Protein AF-A0A011W2N5-F1 (afdb_monomer)

Structure (mmCIF, N/CA/C/O backbone):
data_AF-A0A011W2N5-F1
#
_entry.id   AF-A0A011W2N5-F1
#
loop_
_atom_site.group_PDB
_atom_site.id
_atom_site.type_symbol
_atom_site.label_atom_id
_atom_site.label_alt_id
_atom_site.label_comp_id
_atom_site.label_asym_id
_atom_site.label_entity_id
_atom_site.label_seq_id
_atom_site.pdbx_PDB_ins_code
_atom_site.Cartn_x
_atom_site.Cartn_y
_atom_site.Cartn_z
_atom_site.occupancy
_atom_site.B_iso_or_equiv
_atom_site.auth_seq_id
_atom_site.auth_comp_id
_atom_site.auth_asym_id
_atom_site.auth_atom_id
_atom_site.pdbx_PDB_model_num
ATOM 1 N N . MET A 1 1 ? 39.663 -9.041 -34.665 1.00 46.59 1 MET A N 1
ATOM 2 C CA . MET A 1 1 ? 39.131 -7.744 -35.149 1.00 46.59 1 MET A CA 1
ATOM 3 C C . MET A 1 1 ? 38.459 -7.021 -33.990 1.00 46.59 1 MET A C 1
ATOM 5 O O . MET A 1 1 ? 37.668 -7.651 -33.307 1.00 46.59 1 MET A O 1
ATOM 9 N N . LYS A 1 2 ? 38.792 -5.751 -33.715 1.00 50.72 2 LYS A N 1
ATOM 10 C CA . LYS A 1 2 ? 38.070 -4.910 -32.736 1.00 50.72 2 LYS A CA 1
ATOM 11 C C . LYS A 1 2 ? 37.406 -3.766 -33.504 1.00 50.72 2 LYS A C 1
ATOM 13 O O . LYS A 1 2 ? 38.119 -2.926 -34.050 1.00 50.72 2 LYS A O 1
ATOM 18 N N . LEU A 1 3 ? 36.077 -3.778 -33.581 1.00 56.06 3 LEU A N 1
ATOM 19 C CA . LEU A 1 3 ? 35.274 -2.701 -34.170 1.00 56.06 3 LEU A CA 1
ATOM 20 C C . LEU A 1 3 ? 35.368 -1.460 -33.273 1.00 56.06 3 LEU A C 1
ATOM 22 O O . LEU A 1 3 ? 35.270 -1.577 -32.050 1.00 56.06 3 LEU A O 1
ATOM 26 N N . LYS A 1 4 ? 35.578 -0.275 -33.857 1.00 62.81 4 LYS A N 1
ATOM 27 C CA . LYS A 1 4 ? 35.607 0.984 -33.100 1.00 62.81 4 LYS A CA 1
ATOM 28 C C . LYS A 1 4 ? 34.239 1.653 -33.205 1.00 62.81 4 LYS A C 1
ATOM 30 O O . LYS A 1 4 ? 33.897 2.222 -34.237 1.00 62.81 4 LYS A O 1
ATOM 35 N N . LEU A 1 5 ? 33.456 1.567 -32.133 1.00 63.94 5 LEU A N 1
ATOM 36 C CA . LEU A 1 5 ? 32.181 2.274 -32.016 1.00 63.94 5 LEU A CA 1
ATOM 37 C C . LEU A 1 5 ? 32.448 3.784 -31.955 1.00 63.94 5 LEU A C 1
ATOM 39 O O . LEU A 1 5 ? 33.252 4.248 -31.144 1.00 63.94 5 LEU A O 1
ATOM 43 N N . ASN A 1 6 ? 31.785 4.555 -32.817 1.00 73.50 6 ASN A N 1
ATOM 44 C CA . ASN A 1 6 ? 31.786 6.014 -32.703 1.00 73.50 6 ASN A CA 1
ATOM 45 C C . ASN A 1 6 ? 30.877 6.448 -31.532 1.00 73.50 6 ASN A C 1
ATOM 47 O O . ASN A 1 6 ? 29.978 5.702 -31.146 1.00 73.50 6 ASN A O 1
ATOM 51 N N . LYS A 1 7 ? 31.057 7.665 -30.999 1.00 78.50 7 LYS A N 1
ATOM 52 C CA . LYS A 1 7 ? 30.252 8.234 -29.900 1.00 78.50 7 LYS A CA 1
ATOM 53 C C . LYS A 1 7 ? 28.742 8.106 -30.142 1.00 78.50 7 LYS A C 1
ATOM 55 O O . LYS A 1 7 ? 28.014 7.769 -29.217 1.00 78.50 7 LYS A O 1
ATOM 60 N N . LEU A 1 8 ? 28.291 8.286 -31.386 1.00 75.75 8 LEU A N 1
ATOM 61 C CA . LEU A 1 8 ? 26.890 8.093 -31.785 1.00 75.75 8 LEU A CA 1
ATOM 62 C C . LEU A 1 8 ? 26.388 6.667 -31.527 1.00 75.75 8 LEU A C 1
ATOM 64 O O . LEU A 1 8 ? 25.325 6.494 -30.947 1.00 75.75 8 LEU A O 1
ATOM 68 N N . HIS A 1 9 ? 27.178 5.644 -31.857 1.00 75.00 9 HIS A N 1
ATOM 69 C CA . HIS A 1 9 ? 26.795 4.255 -31.596 1.00 75.00 9 HIS A CA 1
ATOM 70 C C . HIS A 1 9 ? 26.691 3.971 -30.095 1.00 75.00 9 HIS A C 1
ATOM 72 O O . HIS A 1 9 ? 25.788 3.266 -29.665 1.00 75.00 9 HIS A O 1
ATOM 78 N N . VAL A 1 10 ? 27.588 4.546 -29.288 1.00 80.75 10 VAL A N 1
ATOM 79 C CA . VAL A 1 10 ? 27.538 4.406 -27.824 1.00 80.75 10 VAL A CA 1
ATOM 80 C C . VAL A 1 10 ? 26.263 5.041 -27.265 1.00 80.75 10 VAL A C 1
ATOM 82 O O . VAL A 1 10 ? 25.587 4.428 -26.447 1.00 80.75 10 VAL A O 1
ATOM 85 N N . ILE A 1 11 ? 25.894 6.232 -27.742 1.00 83.12 11 ILE A N 1
ATOM 86 C CA . ILE A 1 11 ? 24.656 6.916 -27.339 1.00 83.12 11 ILE A CA 1
ATOM 87 C C . ILE A 1 11 ? 23.419 6.111 -27.764 1.00 83.12 11 ILE A C 1
ATOM 89 O O . ILE A 1 11 ? 22.512 5.926 -26.956 1.00 83.12 11 ILE A O 1
ATOM 93 N N . GLY A 1 12 ? 23.401 5.583 -28.993 1.00 81.50 12 GLY A N 1
ATOM 94 C CA . GLY A 1 12 ? 22.311 4.745 -29.500 1.00 81.50 12 GLY A CA 1
ATOM 95 C C . GLY A 1 12 ? 22.131 3.456 -28.696 1.00 81.50 12 GLY A C 1
ATOM 96 O O . GLY A 1 12 ? 21.010 3.130 -28.310 1.00 81.50 12 GLY A O 1
ATOM 97 N N . ILE A 1 13 ? 23.232 2.769 -28.363 1.00 84.56 13 ILE A N 1
ATOM 98 C CA . ILE A 1 13 ? 23.228 1.588 -27.483 1.00 84.56 13 ILE A CA 1
ATOM 99 C C . ILE A 1 13 ? 22.659 1.943 -26.111 1.00 84.56 13 ILE A C 1
ATOM 101 O O . ILE A 1 13 ? 21.767 1.252 -25.628 1.00 84.56 13 ILE A O 1
ATOM 105 N N . SER A 1 14 ? 23.138 3.022 -25.492 1.00 85.94 14 SER A N 1
ATOM 106 C CA . SER A 1 14 ? 22.676 3.435 -24.165 1.00 85.94 14 SER A CA 1
ATOM 107 C C . SER A 1 14 ? 21.184 3.771 -24.153 1.00 85.94 14 SER A C 1
ATOM 109 O O . SER A 1 14 ? 20.463 3.284 -23.285 1.00 85.94 14 SER A O 1
ATOM 111 N N . ALA A 1 15 ? 20.695 4.540 -25.131 1.00 86.12 15 ALA A N 1
ATOM 112 C CA . ALA A 1 15 ? 19.272 4.860 -25.257 1.00 86.12 15 ALA A CA 1
ATOM 113 C C . ALA A 1 15 ? 18.420 3.598 -25.467 1.00 86.12 15 ALA A C 1
ATOM 115 O O . ALA A 1 15 ? 17.390 3.428 -24.818 1.00 86.12 15 ALA A O 1
ATOM 116 N N . PHE A 1 16 ? 18.887 2.673 -26.307 1.00 85.00 16 PHE A N 1
ATOM 117 C CA . PHE A 1 16 ? 18.211 1.403 -26.552 1.00 85.00 16 PHE A CA 1
ATOM 118 C C . PHE A 1 16 ? 18.150 0.519 -25.295 1.00 85.00 16 PHE A C 1
ATOM 120 O O . PHE A 1 16 ? 17.091 -0.016 -24.971 1.00 85.00 16 PHE A O 1
ATOM 127 N N . ILE A 1 17 ? 19.251 0.417 -24.541 1.00 88.56 17 ILE A N 1
ATOM 128 C CA . ILE A 1 17 ? 19.307 -0.324 -23.271 1.00 88.56 17 ILE A CA 1
ATOM 129 C C . ILE A 1 17 ? 18.344 0.282 -22.245 1.00 88.56 17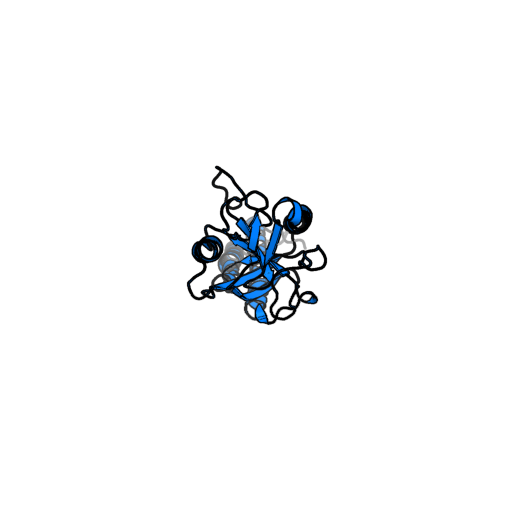 ILE A C 1
ATOM 131 O O . ILE A 1 17 ? 17.592 -0.457 -21.614 1.00 88.56 17 ILE A O 1
ATOM 135 N N . ILE A 1 18 ? 18.318 1.611 -22.103 1.00 89.50 18 ILE A N 1
ATOM 136 C CA . ILE A 1 18 ? 17.365 2.303 -21.219 1.00 89.50 18 ILE A CA 1
ATOM 137 C C . ILE A 1 18 ? 15.924 1.978 -21.630 1.00 89.50 18 ILE A C 1
ATOM 139 O O . ILE A 1 18 ? 15.099 1.674 -20.769 1.00 89.50 18 ILE A O 1
ATOM 143 N N . GLY A 1 19 ? 15.636 1.964 -22.934 1.00 87.50 19 GLY A N 1
ATOM 144 C CA . GLY A 1 19 ? 14.340 1.555 -23.472 1.00 87.50 19 GLY A CA 1
ATOM 145 C C . GLY A 1 19 ? 13.957 0.125 -23.086 1.00 87.50 19 GLY A C 1
ATOM 146 O O . GLY A 1 19 ? 12.857 -0.093 -22.585 1.00 87.50 19 GLY A O 1
ATOM 147 N N . ILE A 1 20 ? 14.868 -0.843 -23.235 1.00 90.25 20 ILE A N 1
ATOM 148 C CA . ILE A 1 20 ? 14.630 -2.240 -22.827 1.00 90.25 20 ILE A CA 1
ATOM 149 C C . ILE A 1 20 ? 14.366 -2.335 -21.323 1.00 90.25 20 ILE A C 1
ATOM 151 O O . ILE A 1 20 ? 13.426 -3.007 -20.903 1.00 90.25 20 ILE A O 1
ATOM 155 N N . ILE A 1 21 ? 15.171 -1.656 -20.505 1.00 91.12 21 ILE A N 1
ATOM 156 C CA . ILE A 1 21 ? 15.007 -1.656 -19.048 1.00 91.12 21 ILE A CA 1
ATOM 157 C C . ILE A 1 21 ? 13.627 -1.098 -18.680 1.00 91.12 21 ILE A C 1
ATOM 159 O O . ILE A 1 21 ? 12.876 -1.749 -17.952 1.00 91.12 21 ILE A O 1
ATOM 163 N N . ALA A 1 22 ? 13.256 0.061 -19.229 1.00 90.31 22 ALA A N 1
ATOM 164 C CA . ALA A 1 22 ? 11.946 0.669 -19.014 1.00 90.31 22 ALA A CA 1
ATOM 165 C C . ALA A 1 22 ? 10.797 -0.249 -19.467 1.00 90.31 22 ALA A C 1
ATOM 167 O O . ALA A 1 22 ? 9.782 -0.341 -18.776 1.00 90.31 22 ALA A O 1
ATOM 168 N N . LEU A 1 23 ? 10.967 -0.971 -20.580 1.00 91.25 23 LEU A N 1
ATOM 169 C CA . LEU A 1 23 ? 9.987 -1.935 -21.079 1.00 91.25 23 LEU A CA 1
ATOM 170 C C . LEU A 1 23 ? 9.802 -3.096 -20.097 1.00 91.25 23 LEU A C 1
ATOM 172 O O . LEU A 1 23 ? 8.670 -3.398 -19.729 1.00 91.25 23 LEU A O 1
ATOM 176 N N . ILE A 1 24 ? 10.892 -3.715 -19.632 1.00 92.38 24 ILE A N 1
ATOM 177 C CA . ILE A 1 24 ? 10.842 -4.826 -18.669 1.00 92.38 24 ILE A CA 1
ATOM 178 C C . ILE A 1 24 ? 10.143 -4.376 -17.383 1.00 92.38 24 ILE A C 1
ATOM 180 O O . ILE A 1 24 ? 9.198 -5.027 -16.936 1.00 92.38 24 ILE A O 1
ATOM 184 N N . PHE A 1 25 ? 10.550 -3.239 -16.811 1.00 89.69 25 PHE A N 1
ATOM 185 C CA . PHE A 1 25 ? 9.910 -2.697 -15.610 1.00 89.69 25 PHE A CA 1
ATOM 186 C C . PHE A 1 25 ? 8.426 -2.385 -15.836 1.00 89.69 25 PHE A C 1
ATOM 188 O O . PHE A 1 25 ? 7.590 -2.730 -14.999 1.00 89.69 25 PHE A O 1
ATOM 195 N N . GLY A 1 26 ? 8.080 -1.781 -16.974 1.00 88.06 26 GLY A N 1
ATOM 196 C CA . GLY A 1 26 ? 6.700 -1.483 -17.337 1.00 88.06 26 GLY A CA 1
ATOM 197 C C . GLY A 1 26 ? 5.837 -2.737 -17.502 1.00 88.06 26 GLY A C 1
ATOM 198 O O . GLY A 1 26 ? 4.704 -2.756 -17.027 1.00 88.06 26 GLY A O 1
ATOM 199 N N . LEU A 1 27 ? 6.370 -3.802 -18.107 1.00 90.12 27 LEU A N 1
ATOM 200 C CA . LEU A 1 27 ? 5.674 -5.084 -18.260 1.00 90.12 27 LEU A CA 1
ATOM 201 C C . LEU A 1 27 ? 5.465 -5.790 -16.917 1.00 90.12 27 LEU A C 1
ATOM 203 O O . LEU A 1 27 ? 4.395 -6.348 -16.682 1.00 90.12 27 LEU A O 1
ATOM 207 N N . VAL A 1 28 ? 6.439 -5.719 -16.003 1.00 89.62 28 VAL A N 1
ATOM 208 C CA . VAL A 1 28 ? 6.271 -6.221 -14.629 1.00 89.62 28 VAL A CA 1
ATOM 209 C C . VAL A 1 28 ? 5.147 -5.467 -13.912 1.00 89.62 28 VAL A C 1
ATOM 211 O O . VAL A 1 28 ? 4.323 -6.094 -13.246 1.00 89.62 28 VAL A O 1
ATOM 214 N N . ILE A 1 29 ? 5.076 -4.139 -14.057 1.00 87.00 29 ILE A N 1
ATOM 215 C CA . ILE A 1 29 ? 3.980 -3.335 -13.492 1.00 87.00 29 ILE A CA 1
AT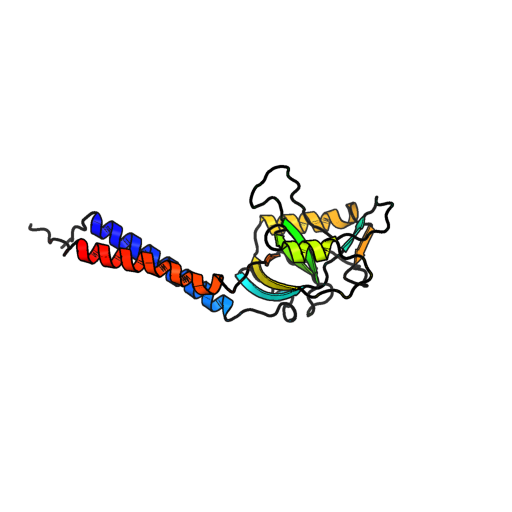OM 216 C C . ILE A 1 29 ? 2.643 -3.739 -14.118 1.00 87.00 29 ILE A C 1
ATOM 218 O O . ILE A 1 29 ? 1.695 -3.987 -13.380 1.00 87.00 29 ILE A O 1
ATOM 222 N N . LEU A 1 30 ? 2.571 -3.872 -15.446 1.00 89.00 30 LEU A N 1
ATOM 223 C CA . LEU A 1 30 ? 1.366 -4.317 -16.149 1.00 89.00 30 LEU A CA 1
ATOM 224 C C . LEU A 1 30 ? 0.883 -5.675 -15.627 1.00 89.00 30 LEU A C 1
ATOM 226 O O . LEU A 1 30 ? -0.281 -5.805 -15.260 1.00 89.00 30 LEU A O 1
ATOM 230 N N . TYR A 1 31 ? 1.776 -6.663 -15.531 1.00 88.50 31 TYR A N 1
ATOM 231 C CA . TYR A 1 31 ? 1.446 -7.984 -14.999 1.00 88.50 31 TYR A CA 1
ATOM 232 C C . TYR A 1 31 ? 0.888 -7.907 -13.572 1.00 88.50 31 TYR A C 1
ATOM 234 O O . TYR A 1 31 ? -0.087 -8.583 -13.245 1.00 88.50 31 TYR A O 1
ATOM 242 N N . LYS A 1 32 ? 1.464 -7.055 -12.719 1.00 87.75 32 LYS A N 1
ATOM 243 C CA . LYS A 1 32 ? 0.966 -6.840 -11.355 1.00 87.75 32 LYS A CA 1
ATOM 244 C C . LYS A 1 32 ? -0.384 -6.122 -11.321 1.00 87.75 32 LYS A C 1
ATOM 246 O O . LYS A 1 32 ? -1.230 -6.496 -10.519 1.00 87.75 32 LYS A O 1
ATOM 251 N N . CYS A 1 33 ? -0.613 -5.150 -12.203 1.00 85.06 33 CYS A N 1
ATOM 252 C CA . CYS A 1 33 ? -1.908 -4.483 -12.347 1.00 85.06 33 CYS A CA 1
ATOM 253 C C . CYS A 1 33 ? -3.006 -5.440 -12.840 1.00 85.06 33 CYS A C 1
ATOM 255 O O . CYS A 1 33 ? -4.154 -5.289 -12.437 1.00 85.06 33 CYS A O 1
ATOM 257 N N . LEU A 1 34 ? -2.669 -6.422 -13.686 1.00 85.75 34 LEU A N 1
ATOM 258 C CA . LEU A 1 34 ? -3.608 -7.462 -14.126 1.00 85.75 34 LEU A CA 1
ATOM 259 C C . LEU A 1 34 ? -3.948 -8.456 -13.006 1.00 85.75 34 LEU A C 1
ATOM 261 O O . LEU A 1 34 ? -5.058 -8.972 -12.965 1.00 85.75 34 LEU A O 1
ATOM 265 N N . ASN A 1 35 ? -3.015 -8.691 -12.081 1.00 86.81 35 ASN A N 1
ATOM 266 C CA . ASN A 1 35 ? -3.173 -9.601 -10.944 1.00 86.81 35 ASN A CA 1
ATOM 267 C C . ASN A 1 35 ? -3.408 -8.843 -9.628 1.00 86.81 35 ASN A C 1
ATOM 269 O O . ASN A 1 35 ? -2.782 -9.135 -8.605 1.00 86.81 35 ASN A O 1
ATOM 273 N N . ILE A 1 36 ? -4.286 -7.840 -9.659 1.00 89.25 36 ILE A N 1
ATOM 274 C CA . ILE A 1 36 ? -4.621 -7.054 -8.473 1.00 89.25 36 ILE A CA 1
ATOM 275 C C . ILE A 1 36 ? -5.426 -7.903 -7.479 1.00 89.25 36 ILE A C 1
ATOM 277 O O . ILE A 1 36 ? -6.406 -8.554 -7.843 1.00 89.25 36 ILE A O 1
ATOM 281 N N . ARG A 1 37 ? -5.002 -7.929 -6.213 1.00 90.75 37 ARG A N 1
ATOM 282 C CA . ARG A 1 37 ? -5.708 -8.652 -5.147 1.00 90.75 37 ARG A CA 1
ATOM 283 C C . ARG A 1 37 ? -6.832 -7.789 -4.581 1.00 90.75 37 ARG A C 1
ATOM 285 O O . ARG A 1 37 ? -6.680 -6.580 -4.440 1.00 90.75 37 ARG A O 1
ATOM 292 N N . ALA A 1 38 ? -7.951 -8.408 -4.225 1.00 90.56 38 ALA A N 1
ATOM 293 C CA . ALA A 1 38 ? -9.011 -7.703 -3.512 1.00 90.56 38 ALA A CA 1
ATOM 294 C C . ALA A 1 38 ? -8.591 -7.453 -2.053 1.00 90.56 38 ALA A C 1
ATOM 296 O O . ALA A 1 38 ? -8.125 -8.387 -1.399 1.00 90.56 38 ALA A O 1
ATOM 297 N N . LEU A 1 39 ? -8.779 -6.232 -1.544 1.00 89.12 39 LEU A N 1
ATOM 298 C CA . LEU A 1 39 ? -8.471 -5.861 -0.157 1.00 89.12 39 LEU A CA 1
ATOM 299 C C . LEU A 1 39 ? -9.266 -6.718 0.837 1.00 89.12 39 LEU A C 1
ATOM 301 O O . LEU A 1 39 ? -8.685 -7.259 1.769 1.00 89.12 39 LEU A O 1
ATOM 305 N N . SER A 1 40 ? -10.550 -6.950 0.555 1.00 88.12 40 SER A N 1
ATOM 306 C CA . SER A 1 40 ? -11.429 -7.827 1.342 1.00 88.12 40 SER A CA 1
ATOM 307 C C . SER A 1 40 ? -10.955 -9.279 1.413 1.00 88.12 40 SER A C 1
ATOM 309 O O . SER A 1 40 ? -11.311 -10.016 2.324 1.00 88.12 40 SER A O 1
ATOM 311 N N . LYS A 1 41 ? -10.134 -9.719 0.449 1.00 90.00 41 LYS A N 1
ATOM 312 C CA . LYS A 1 41 ? -9.598 -11.085 0.411 1.00 90.00 41 LYS A CA 1
ATOM 313 C C . LYS A 1 41 ? -8.223 -11.215 1.065 1.00 90.00 41 LYS A C 1
ATOM 315 O O . LYS A 1 41 ? -7.694 -12.326 1.120 1.00 90.00 41 LYS A O 1
ATOM 320 N N . LEU A 1 42 ? -7.627 -10.113 1.511 1.00 90.56 42 LE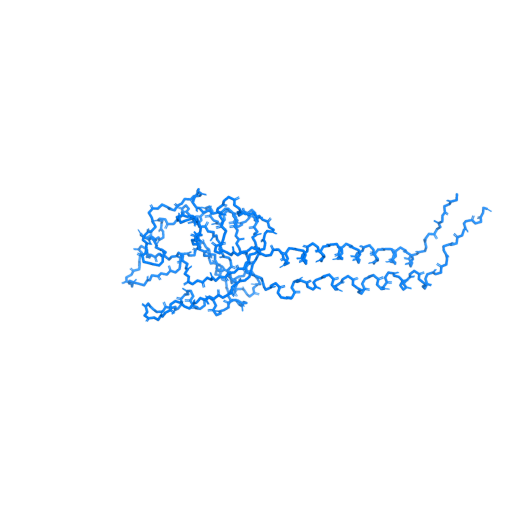U A N 1
ATOM 321 C CA . LEU A 1 42 ? -6.260 -10.079 2.011 1.00 90.56 42 LEU A CA 1
ATOM 322 C C . LEU A 1 42 ? -6.185 -10.669 3.424 1.00 90.56 42 LEU A C 1
ATOM 324 O O . LEU A 1 42 ? -6.922 -10.251 4.311 1.00 90.56 42 LEU A O 1
ATOM 328 N N . LYS A 1 43 ? -5.281 -11.631 3.614 1.00 91.69 43 LYS A N 1
ATOM 329 C CA . LYS A 1 43 ? -4.913 -12.173 4.925 1.00 91.69 43 LYS A CA 1
ATOM 330 C C . LYS A 1 43 ? -3.630 -11.530 5.431 1.00 91.69 43 LYS A C 1
ATOM 332 O O . LYS A 1 43 ? -2.823 -11.071 4.622 1.00 91.69 43 LYS A O 1
ATOM 337 N N . PHE A 1 44 ? -3.410 -11.538 6.739 1.00 89.44 44 PHE A N 1
ATOM 338 C CA . PHE A 1 44 ? -2.239 -10.939 7.378 1.00 89.44 44 PHE A CA 1
ATOM 339 C C . PHE A 1 44 ? -0.924 -11.531 6.842 1.00 89.44 44 PHE A C 1
ATOM 341 O O . PHE A 1 44 ? -0.035 -10.792 6.425 1.00 89.44 44 PHE A O 1
ATOM 348 N N . ASP A 1 45 ? -0.853 -12.859 6.711 1.00 87.25 45 ASP A N 1
ATOM 349 C CA . ASP A 1 45 ? 0.325 -13.580 6.194 1.00 87.25 45 ASP A CA 1
ATOM 350 C C . ASP A 1 45 ? 0.591 -13.342 4.691 1.00 87.25 45 ASP A C 1
ATOM 352 O O . ASP A 1 45 ? 1.682 -13.602 4.165 1.00 8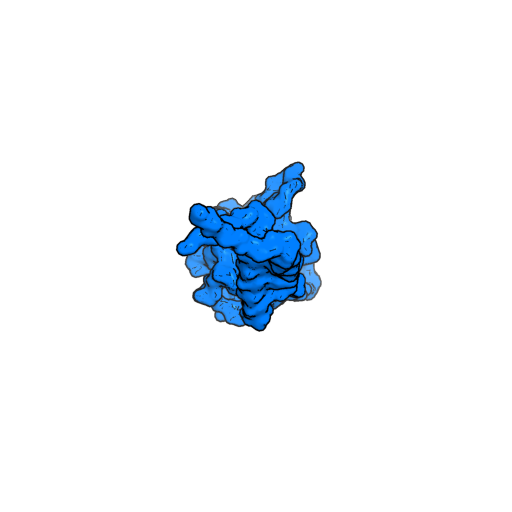7.25 45 ASP A O 1
ATOM 356 N N . ASP A 1 46 ? -0.419 -12.849 3.973 1.00 86.25 46 ASP A N 1
ATOM 357 C CA . ASP A 1 46 ? -0.356 -12.524 2.551 1.00 86.25 46 ASP A CA 1
ATOM 358 C C . ASP A 1 46 ? 0.137 -11.093 2.285 1.00 86.25 46 ASP A C 1
ATOM 360 O O . ASP A 1 46 ? 0.403 -10.740 1.127 1.00 86.25 46 ASP A O 1
ATOM 364 N N . ILE A 1 47 ? 0.289 -10.262 3.323 1.00 89.00 47 ILE A N 1
ATOM 365 C CA . ILE A 1 47 ? 0.752 -8.880 3.183 1.00 89.00 47 ILE A CA 1
ATOM 366 C C . ILE A 1 47 ? 2.243 -8.877 2.860 1.00 89.00 47 ILE A C 1
ATOM 368 O O . ILE A 1 47 ? 3.104 -9.081 3.710 1.00 89.00 47 ILE A O 1
ATOM 372 N N . LYS A 1 48 ? 2.557 -8.639 1.585 1.00 90.50 48 LYS A N 1
ATOM 373 C CA . LYS A 1 48 ? 3.934 -8.622 1.082 1.00 90.50 48 LYS A CA 1
ATOM 374 C C . LYS A 1 48 ? 4.180 -7.419 0.190 1.00 90.50 48 LYS A C 1
ATOM 376 O O . LYS A 1 48 ? 3.368 -7.095 -0.682 1.00 90.50 48 LYS A O 1
ATOM 381 N N . SER A 1 49 ? 5.342 -6.794 0.370 1.00 90.69 49 SER A N 1
ATOM 382 C CA . SER A 1 49 ? 5.789 -5.651 -0.430 1.00 90.69 49 SER A CA 1
ATOM 383 C C . SER A 1 49 ? 5.752 -5.951 -1.935 1.00 90.69 49 SER A C 1
ATOM 385 O O . SER A 1 49 ? 6.169 -7.010 -2.400 1.00 90.69 49 SER A O 1
ATOM 387 N N . GLY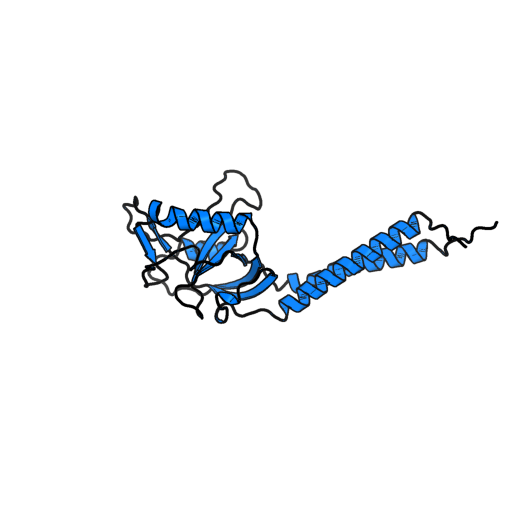 A 1 50 ? 5.257 -4.996 -2.717 1.00 86.75 50 GLY A N 1
ATOM 388 C CA . GLY A 1 50 ? 5.100 -5.098 -4.162 1.00 86.75 50 GLY A CA 1
ATOM 389 C C . GLY A 1 50 ? 3.820 -5.795 -4.623 1.00 86.75 50 GLY A C 1
ATOM 390 O O . GLY A 1 50 ? 3.681 -5.980 -5.836 1.00 86.75 50 GLY A O 1
ATOM 391 N N . THR A 1 51 ? 2.922 -6.165 -3.707 1.00 90.38 51 THR A N 1
ATOM 392 C CA . THR A 1 51 ? 1.574 -6.674 -4.005 1.00 90.38 51 THR A CA 1
ATOM 393 C C . THR A 1 51 ? 0.635 -5.515 -4.317 1.00 90.38 51 THR A C 1
ATOM 395 O O . THR A 1 51 ? 0.672 -4.484 -3.648 1.00 90.38 51 THR A O 1
ATOM 398 N N . TYR A 1 52 ? -0.185 -5.673 -5.352 1.00 91.69 52 TYR A N 1
ATOM 399 C CA . TYR A 1 52 ? -1.151 -4.665 -5.780 1.00 91.69 52 TYR A CA 1
ATOM 400 C C . TYR A 1 52 ? -2.507 -5.044 -5.206 1.00 91.69 52 TYR A C 1
ATOM 402 O O . TYR A 1 52 ? -2.904 -6.208 -5.294 1.00 91.69 52 TYR A O 1
ATOM 410 N N . VAL A 1 53 ? -3.201 -4.073 -4.624 1.00 92.19 53 VAL A N 1
ATOM 411 C CA . VAL A 1 53 ? -4.490 -4.277 -3.965 1.00 92.19 53 VAL A CA 1
ATOM 412 C C . VAL A 1 53 ? -5.528 -3.289 -4.479 1.00 92.19 53 VAL A C 1
ATOM 414 O O . VAL A 1 53 ? -5.197 -2.155 -4.826 1.00 92.19 53 VAL A O 1
ATOM 417 N N . LYS A 1 54 ? -6.782 -3.728 -4.529 1.00 93.19 54 LYS A N 1
ATOM 418 C CA . LYS A 1 54 ? -7.955 -2.909 -4.831 1.00 93.19 54 LYS A CA 1
ATOM 419 C C . LYS A 1 54 ? -9.089 -3.289 -3.900 1.00 93.19 54 LYS A C 1
ATOM 421 O O . LYS A 1 54 ? -9.299 -4.472 -3.647 1.00 93.19 54 LYS A O 1
ATOM 426 N N . GLY A 1 55 ? -9.855 -2.327 -3.428 1.00 89.38 55 GLY A N 1
ATOM 427 C CA . GLY A 1 55 ? -11.036 -2.618 -2.633 1.00 89.38 55 GLY A CA 1
ATOM 428 C C . GLY A 1 55 ? -11.705 -1.355 -2.156 1.00 89.38 55 GLY A C 1
ATOM 429 O O . GLY A 1 55 ? -11.452 -0.285 -2.694 1.00 89.38 55 GLY A O 1
ATOM 430 N N . LYS A 1 56 ? -12.547 -1.508 -1.143 1.00 88.81 56 LYS A N 1
ATOM 431 C CA . LYS A 1 56 ? -13.270 -0.407 -0.530 1.00 88.81 56 LYS A CA 1
ATOM 432 C C . LYS A 1 56 ? -12.721 -0.142 0.860 1.00 88.81 56 LYS A C 1
ATOM 434 O O . LYS A 1 56 ? -12.489 -1.089 1.604 1.00 88.81 56 LYS A O 1
ATOM 439 N N . ILE A 1 57 ? -12.530 1.125 1.201 1.00 86.31 57 ILE A N 1
ATOM 440 C CA . ILE A 1 57 ? -12.283 1.564 2.575 1.00 86.31 57 ILE A CA 1
ATOM 441 C C . ILE A 1 57 ? -13.502 2.373 3.002 1.00 86.31 57 ILE A C 1
ATOM 443 O O . ILE A 1 57 ? -13.873 3.335 2.341 1.00 86.31 57 ILE A O 1
ATOM 447 N N . SER A 1 58 ? -14.149 1.940 4.079 1.00 76.62 58 SER A N 1
ATOM 448 C CA . SER A 1 58 ? -15.321 2.606 4.665 1.00 76.62 58 SER A CA 1
ATOM 449 C C . SER A 1 58 ? -15.110 2.976 6.131 1.00 76.62 58 SER A C 1
ATOM 451 O O . SER A 1 58 ? -15.952 3.622 6.745 1.00 76.62 58 SER A O 1
ATOM 453 N N . THR A 1 59 ? -14.040 2.489 6.760 1.00 81.12 59 THR A N 1
ATOM 454 C CA . THR A 1 59 ? -13.745 2.715 8.177 1.00 81.12 59 THR A CA 1
ATOM 455 C C . THR A 1 59 ? -12.258 2.531 8.429 1.00 81.12 59 THR A C 1
ATOM 457 O O . THR A 1 59 ? -11.619 1.663 7.831 1.00 81.12 59 THR A O 1
ATOM 460 N N . VAL A 1 60 ? -11.743 3.328 9.359 1.00 86.81 60 VAL A N 1
ATOM 461 C CA . VAL A 1 60 ? -10.398 3.226 9.925 1.00 86.81 60 VAL A CA 1
ATOM 462 C C . VAL A 1 60 ? -10.490 3.007 11.431 1.00 86.81 60 VAL A C 1
ATOM 464 O O . VAL A 1 60 ? -11.550 3.198 12.034 1.00 86.81 60 VAL A O 1
ATOM 467 N N . VAL A 1 61 ? -9.381 2.606 12.043 1.00 86.19 61 VAL A N 1
ATOM 468 C CA . VAL A 1 61 ? -9.238 2.638 13.496 1.00 86.19 61 VAL A CA 1
ATOM 469 C C . VAL A 1 61 ? -9.296 4.088 13.949 1.00 86.19 61 VAL A C 1
ATOM 471 O O . VAL A 1 61 ? -8.621 4.952 13.389 1.00 86.19 61 VAL A O 1
ATOM 474 N N . ARG A 1 62 ? -10.096 4.341 14.973 1.00 85.25 62 ARG A N 1
ATOM 475 C CA . ARG A 1 62 ? -10.234 5.642 15.607 1.00 85.25 62 ARG A CA 1
ATOM 476 C C . ARG A 1 62 ? -10.050 5.497 17.119 1.00 85.25 62 ARG A C 1
ATOM 478 O O . ARG A 1 62 ? -10.100 4.384 17.650 1.00 85.25 62 ARG A O 1
ATOM 485 N N . GLY A 1 63 ? -9.799 6.599 17.811 1.00 82.00 63 GLY A N 1
ATOM 486 C CA . GLY A 1 63 ? -9.536 6.601 19.244 1.00 82.00 63 GLY A CA 1
ATOM 487 C C . GLY A 1 63 ? -10.101 7.815 19.967 1.00 82.00 63 GLY A C 1
ATOM 488 O O . GLY A 1 63 ? -10.344 8.861 19.372 1.00 82.00 63 GLY A O 1
ATOM 489 N N . TYR A 1 64 ? -10.286 7.672 21.279 1.00 80.00 64 TYR A N 1
ATOM 490 C CA . TYR A 1 64 ? -10.615 8.784 22.174 1.00 80.00 64 TYR A CA 1
ATOM 491 C C . TYR A 1 64 ? -9.352 9.331 22.827 1.00 80.00 64 TYR A C 1
ATOM 493 O O . TYR A 1 64 ? -8.653 8.601 23.531 1.00 80.00 64 TYR A O 1
ATOM 501 N N . HIS A 1 65 ? -9.053 10.607 22.605 1.00 77.12 65 HIS A N 1
ATOM 502 C CA . HIS A 1 65 ? -7.849 11.225 23.150 1.00 77.12 65 HIS A CA 1
ATOM 503 C C . HIS A 1 65 ? -7.954 11.388 24.676 1.00 77.12 65 HIS A C 1
ATOM 505 O O . HIS A 1 65 ? -8.988 11.817 25.188 1.00 77.12 65 HIS A O 1
ATOM 511 N N . ILE A 1 66 ? -6.882 11.086 25.419 1.00 72.56 66 ILE A N 1
ATOM 512 C CA . ILE A 1 66 ? -6.890 11.082 26.901 1.00 72.56 66 ILE A CA 1
ATOM 513 C C . ILE A 1 66 ? -7.197 12.472 27.490 1.00 72.56 66 ILE A C 1
ATOM 515 O O . ILE A 1 66 ? -7.760 12.576 28.576 1.00 72.56 66 ILE A O 1
ATOM 519 N N . ALA A 1 67 ? -6.845 13.539 26.768 1.00 64.75 67 ALA A N 1
ATOM 520 C CA . ALA A 1 67 ? -6.968 14.928 27.222 1.00 64.75 67 ALA A CA 1
ATOM 521 C C . ALA A 1 67 ? -8.113 15.730 26.566 1.00 64.75 67 ALA A C 1
ATOM 523 O O . ALA A 1 67 ? -8.193 16.941 26.771 1.00 64.75 67 ALA A O 1
ATOM 524 N N . SER A 1 68 ? -8.966 15.102 25.749 1.00 60.16 68 SER A N 1
ATOM 525 C CA . SER A 1 68 ? -10.056 15.810 25.067 1.00 60.16 68 SER A CA 1
ATOM 526 C C . SER A 1 68 ? -11.288 15.936 25.967 1.00 60.16 68 SER A C 1
ATOM 528 O O . SER A 1 68 ? -11.829 14.931 26.420 1.00 60.16 68 SER A O 1
ATOM 530 N N . ASN A 1 69 ? -11.753 17.168 26.195 1.00 54.34 69 ASN A N 1
ATOM 531 C CA . ASN A 1 69 ? -13.052 17.438 26.830 1.00 54.34 69 ASN A CA 1
ATOM 532 C C . ASN A 1 69 ? -14.228 17.299 25.848 1.00 54.34 69 ASN A C 1
ATOM 534 O O . ASN A 1 69 ? -15.380 17.237 26.276 1.00 54.34 69 ASN A O 1
ATOM 538 N N . ASP A 1 70 ? -13.940 17.240 24.548 1.00 57.12 70 ASP A N 1
ATOM 539 C CA . ASP A 1 70 ? -14.919 16.942 23.516 1.00 57.12 70 ASP A CA 1
ATOM 540 C C . ASP A 1 70 ? -14.927 15.426 23.295 1.00 57.12 70 ASP A C 1
ATOM 542 O O . ASP A 1 70 ? -13.902 14.829 22.966 1.00 57.12 70 ASP A O 1
ATOM 546 N N . PHE A 1 71 ? -16.085 14.781 23.457 1.00 53.19 71 PHE A N 1
ATOM 547 C CA . PHE A 1 71 ? -16.302 13.352 23.171 1.00 53.19 71 PHE A CA 1
ATOM 548 C C . PHE A 1 71 ? -16.265 13.042 21.660 1.00 53.19 71 PHE A C 1
ATOM 550 O O . PHE A 1 71 ? -17.051 12.239 21.162 1.00 53.19 71 PHE A O 1
ATOM 557 N N . LYS A 1 72 ? -15.388 13.717 20.914 1.00 62.12 72 LYS A N 1
ATOM 558 C CA . LYS A 1 72 ? -15.158 13.481 19.496 1.00 62.12 72 LYS A CA 1
ATOM 559 C C . LYS A 1 72 ? -14.043 12.471 19.324 1.00 62.12 72 LYS A C 1
ATOM 561 O O . LYS A 1 72 ? -13.046 12.462 20.043 1.00 62.12 72 LYS A O 1
ATOM 566 N N . ASP A 1 73 ? -14.289 11.579 18.393 1.00 64.44 73 ASP A N 1
ATOM 567 C CA . ASP A 1 73 ? -13.631 10.308 18.261 1.00 64.44 73 ASP A CA 1
ATOM 568 C C . ASP A 1 73 ? -12.844 10.380 16.933 1.00 64.44 73 ASP A C 1
ATOM 570 O O . ASP A 1 73 ? -13.397 10.409 15.833 1.00 64.44 73 ASP A O 1
ATOM 574 N N . GLU A 1 74 ? -11.525 10.559 17.028 1.00 70.94 74 GLU A N 1
ATOM 575 C CA . GLU A 1 74 ? -10.687 10.934 15.878 1.00 70.94 74 GLU A CA 1
ATOM 576 C C . GLU A 1 74 ? -9.979 9.713 15.278 1.00 70.94 74 GLU A C 1
ATOM 578 O O . GLU A 1 74 ? -9.662 8.767 16.009 1.00 70.94 74 GLU A O 1
ATOM 583 N N . PRO A 1 75 ? -9.696 9.701 13.960 1.00 75.06 75 PRO A N 1
ATOM 584 C CA . PRO A 1 75 ? -8.837 8.692 13.350 1.00 75.06 75 PRO A CA 1
ATOM 585 C C . PRO A 1 75 ? -7.541 8.493 14.136 1.00 75.06 75 PRO A C 1
ATOM 587 O O . PRO A 1 75 ? -6.868 9.445 14.525 1.00 75.06 75 PRO A O 1
ATOM 590 N N . TYR A 1 76 ? -7.187 7.232 14.375 1.00 75.94 76 TYR A N 1
ATOM 591 C CA . TYR A 1 76 ? -5.926 6.886 15.008 1.00 75.94 76 TYR A CA 1
ATOM 592 C C . TYR A 1 76 ? -4.812 7.032 13.973 1.00 75.94 76 TYR A C 1
ATOM 594 O O . TYR A 1 76 ? -4.529 6.121 13.187 1.00 75.94 76 TYR A O 1
ATOM 602 N N . GLU A 1 77 ? -4.210 8.216 13.956 1.00 73.06 77 GLU A N 1
ATOM 603 C CA . GLU A 1 77 ? -3.085 8.532 13.092 1.00 73.06 77 GLU A CA 1
ATOM 604 C C . GLU A 1 77 ? -1.773 8.147 13.773 1.00 73.06 77 GLU A C 1
ATOM 606 O O . GLU A 1 77 ? -1.363 8.725 14.783 1.00 73.06 77 GLU A O 1
ATOM 611 N N . LEU A 1 78 ? -1.065 7.184 13.182 1.00 62.03 78 LEU A N 1
ATOM 612 C CA . LEU A 1 78 ? 0.277 6.803 13.633 1.00 62.03 78 LEU A CA 1
ATOM 613 C C . LEU A 1 78 ? 1.259 7.970 13.478 1.00 62.03 78 LEU A C 1
ATOM 615 O O . LEU A 1 78 ? 2.202 8.123 14.257 1.00 62.03 78 LEU A O 1
ATOM 619 N N . TYR A 1 79 ? 1.036 8.796 12.458 1.00 63.56 79 TYR A N 1
ATOM 620 C CA . TYR A 1 79 ? 1.854 9.951 12.154 1.00 63.56 79 TYR A CA 1
ATOM 621 C C . TYR A 1 79 ? 1.095 10.930 11.258 1.00 63.56 79 TYR A C 1
ATOM 623 O O . TYR A 1 79 ? 0.509 10.522 10.253 1.00 63.56 79 TYR A O 1
ATOM 631 N N . VAL A 1 80 ? 1.193 12.210 11.611 1.00 59.06 80 VAL A N 1
ATOM 632 C CA . VAL A 1 80 ? 0.838 13.351 10.768 1.00 59.06 80 VAL A CA 1
ATOM 633 C C . VAL A 1 80 ? 2.115 14.131 10.539 1.00 59.06 80 VAL A C 1
ATOM 635 O O . VAL A 1 80 ? 2.835 14.464 11.485 1.00 59.06 80 VAL A O 1
ATOM 638 N N . THR A 1 81 ? 2.431 14.407 9.282 1.00 57.75 81 THR A N 1
ATOM 639 C CA . THR A 1 81 ? 3.397 15.451 8.978 1.00 57.75 81 THR A CA 1
ATOM 640 C C . THR A 1 81 ? 2.713 16.802 9.179 1.00 57.75 81 THR A C 1
ATOM 642 O O . THR A 1 81 ? 1.968 17.253 8.324 1.00 57.75 81 THR A O 1
ATOM 645 N N . ASP A 1 82 ? 2.956 17.466 10.308 1.00 45.59 82 ASP A N 1
ATOM 646 C CA . ASP A 1 82 ? 2.694 18.903 10.411 1.00 45.59 82 ASP A CA 1
ATOM 647 C C . ASP A 1 82 ? 3.846 19.636 9.735 1.00 45.59 82 ASP A C 1
ATOM 649 O O . ASP A 1 82 ? 5.005 19.450 10.120 1.00 45.59 82 ASP A O 1
ATOM 653 N N . SER A 1 83 ? 3.569 20.489 8.750 1.00 41.44 83 SER A N 1
ATOM 654 C CA . SER A 1 83 ? 4.565 21.481 8.361 1.00 41.44 83 SER A CA 1
ATOM 655 C C . SER A 1 83 ? 3.986 22.652 7.581 1.00 41.44 83 SER A C 1
ATOM 657 O O . SER A 1 83 ? 3.263 22.495 6.602 1.00 41.44 83 SER A O 1
ATOM 659 N N . GLN A 1 84 ? 4.438 23.843 7.959 1.00 40.19 84 GLN A N 1
ATOM 660 C CA . GLN A 1 84 ? 4.374 25.074 7.173 1.00 40.19 84 GLN A CA 1
ATOM 661 C C . GLN A 1 84 ? 5.211 25.002 5.870 1.00 40.19 84 GLN A C 1
ATOM 663 O O . GLN A 1 84 ? 5.340 26.004 5.170 1.00 40.19 84 GLN A O 1
ATOM 668 N N . GLU A 1 85 ? 5.780 23.844 5.516 1.00 40.50 85 GLU A N 1
ATOM 669 C CA . GLU A 1 85 ? 6.526 23.611 4.281 1.00 40.50 85 GLU A CA 1
ATOM 670 C C . GLU A 1 85 ? 5.754 22.738 3.287 1.00 40.50 85 GLU A C 1
ATOM 672 O O . GLU A 1 85 ? 5.510 21.548 3.494 1.00 40.50 85 GLU A O 1
ATOM 677 N N . ILE A 1 86 ? 5.464 23.346 2.138 1.00 42.34 86 ILE A N 1
ATOM 678 C CA . ILE A 1 86 ? 4.855 22.748 0.950 1.00 42.34 86 ILE A CA 1
ATOM 679 C C . ILE A 1 86 ? 5.870 21.794 0.285 1.00 42.34 86 ILE A C 1
ATOM 681 O O . ILE A 1 86 ? 6.449 22.103 -0.755 1.00 42.34 86 ILE A O 1
ATOM 685 N N . SER A 1 87 ? 6.145 20.639 0.893 1.00 44.38 87 SER A N 1
ATOM 686 C CA . SER A 1 87 ? 6.877 19.544 0.240 1.00 44.38 87 SER A CA 1
ATOM 687 C C . SER A 1 87 ? 5.945 18.353 -0.002 1.00 44.38 87 SER A C 1
ATOM 689 O O . SER A 1 87 ? 5.106 18.041 0.840 1.00 44.38 87 SER A O 1
ATOM 691 N N . GLU A 1 88 ? 6.107 17.635 -1.122 1.00 43.69 88 GLU A N 1
ATOM 692 C CA . GLU A 1 88 ? 5.321 16.440 -1.529 1.00 43.69 88 GLU A CA 1
ATOM 693 C C . GLU A 1 88 ? 5.403 15.228 -0.548 1.00 43.69 88 GLU A C 1
ATOM 695 O O . GLU A 1 88 ? 5.005 14.095 -0.853 1.00 43.69 88 GLU A O 1
ATOM 700 N N . GLY A 1 89 ? 5.940 15.425 0.659 1.00 46.59 89 GLY A N 1
ATOM 701 C CA . GLY A 1 89 ? 5.945 14.470 1.769 1.00 46.59 89 GLY A CA 1
ATOM 702 C C . GLY A 1 89 ? 5.201 14.937 3.025 1.00 46.59 89 GLY A C 1
ATOM 703 O O . GLY A 1 89 ? 5.047 14.131 3.940 1.00 46.59 89 GLY A O 1
ATOM 704 N N . ALA A 1 90 ? 4.740 16.189 3.074 1.00 51.94 90 ALA A N 1
ATOM 705 C CA . ALA A 1 90 ? 4.242 16.834 4.287 1.00 51.94 90 ALA A CA 1
ATOM 706 C C . ALA A 1 90 ? 2.736 16.653 4.555 1.00 51.94 90 ALA A C 1
ATOM 708 O O . ALA A 1 90 ? 2.262 17.147 5.558 1.00 51.94 90 ALA A O 1
ATOM 709 N N . TYR A 1 91 ? 1.992 15.931 3.711 1.00 67.38 91 TYR A N 1
ATOM 710 C CA . TYR A 1 91 ? 0.536 15.776 3.863 1.00 67.38 91 TYR A CA 1
ATOM 711 C C . TYR A 1 91 ? 0.115 14.310 3.795 1.00 67.38 91 TYR A C 1
ATOM 713 O O . TYR A 1 91 ? -0.725 13.927 2.984 1.00 67.38 91 TYR A O 1
ATOM 721 N N . LYS A 1 92 ? 0.768 13.445 4.575 1.00 78.44 92 LYS A N 1
ATOM 722 C CA . LYS A 1 92 ? 0.462 12.009 4.576 1.00 78.44 92 LYS A CA 1
ATOM 723 C C . LYS A 1 92 ? -0.078 11.593 5.925 1.00 78.44 92 LYS A C 1
ATOM 725 O O . LYS A 1 92 ? 0.620 11.717 6.924 1.00 78.44 92 LYS A O 1
ATOM 730 N N . SER A 1 93 ? -1.286 11.049 5.903 1.00 82.00 93 SER A N 1
ATOM 731 C CA . SER A 1 93 ? -1.927 10.437 7.056 1.00 82.00 93 SER A CA 1
ATOM 732 C C . SER A 1 93 ? -1.702 8.926 7.018 1.00 82.00 93 SER A C 1
ATOM 734 O O . SER A 1 93 ? -1.913 8.275 5.988 1.00 82.00 93 SER A O 1
ATOM 736 N N . TYR A 1 94 ? -1.216 8.374 8.129 1.00 86.81 94 TYR A N 1
ATOM 737 C CA . TYR A 1 94 ? -0.987 6.940 8.308 1.00 86.81 94 TYR A CA 1
ATOM 738 C C . TYR A 1 94 ? -2.068 6.386 9.229 1.00 86.81 94 TYR A C 1
ATOM 740 O O . TYR A 1 94 ? -1.977 6.521 10.449 1.00 86.81 94 TYR A O 1
ATOM 748 N N . VAL A 1 95 ? -3.070 5.742 8.637 1.00 89.06 95 VAL A N 1
ATOM 749 C CA . VAL A 1 95 ? -4.233 5.205 9.354 1.00 89.06 95 VAL A CA 1
ATOM 750 C C . VAL A 1 95 ? -4.227 3.686 9.340 1.00 89.06 95 VAL A C 1
ATOM 752 O O . VAL A 1 95 ? -3.653 3.062 8.446 1.00 89.06 95 VAL A O 1
ATOM 755 N N . LEU A 1 96 ? -4.873 3.070 10.324 1.00 91.00 96 LEU A N 1
ATOM 756 C CA . LEU A 1 96 ? -5.024 1.619 10.382 1.00 91.00 96 LEU A CA 1
ATOM 757 C C . LEU A 1 96 ? -6.399 1.188 9.874 1.00 91.00 96 LEU A C 1
ATOM 759 O O . LEU A 1 96 ? -7.415 1.795 10.206 1.00 91.00 96 LEU A O 1
ATOM 763 N N . VAL A 1 97 ? -6.430 0.107 9.101 1.00 91.06 97 VAL A N 1
ATOM 764 C CA . VAL A 1 97 ? -7.657 -0.541 8.625 1.00 91.06 97 VAL A CA 1
ATOM 765 C C . VAL A 1 97 ? -7.616 -2.014 9.020 1.00 91.06 97 VAL A C 1
ATOM 767 O O . VAL A 1 97 ? -6.578 -2.662 8.876 1.00 91.06 97 VAL A O 1
ATOM 770 N N . GLU A 1 98 ? -8.727 -2.534 9.538 1.00 90.69 98 GLU A N 1
ATOM 771 C CA . GLU A 1 98 ? -8.874 -3.956 9.863 1.00 90.69 98 GLU A CA 1
ATOM 772 C C . GLU A 1 98 ? -8.970 -4.797 8.579 1.00 90.69 98 GLU A C 1
ATOM 774 O O . GLU A 1 98 ? -9.617 -4.408 7.605 1.00 90.69 98 GLU A O 1
ATOM 779 N N . LEU A 1 99 ? -8.326 -5.962 8.567 1.00 90.62 99 LEU A N 1
ATOM 780 C CA . LEU A 1 99 ? -8.448 -6.919 7.472 1.00 90.62 99 LEU A CA 1
ATOM 781 C C . LEU A 1 99 ? -9.753 -7.705 7.618 1.00 90.62 99 LEU A C 1
ATOM 783 O O . LEU A 1 99 ? -9.918 -8.461 8.571 1.00 90.62 99 LEU A O 1
ATOM 787 N N . GLU A 1 100 ? -10.654 -7.602 6.638 1.00 88.25 100 GLU A N 1
ATOM 788 C CA . GLU A 1 100 ? -11.954 -8.297 6.673 1.00 88.25 100 GLU A CA 1
ATOM 789 C C . GLU A 1 100 ? -11.824 -9.819 6.858 1.00 88.25 100 GLU A C 1
ATOM 791 O O . GLU A 1 100 ? -12.642 -10.446 7.530 1.00 88.25 100 GLU A O 1
ATOM 796 N N . ASN A 1 101 ? -10.781 -10.411 6.271 1.00 88.38 101 ASN A N 1
ATOM 797 C CA . ASN A 1 101 ? -10.534 -11.849 6.310 1.00 88.38 101 ASN A CA 1
ATOM 798 C C . ASN A 1 101 ? -9.760 -12.328 7.547 1.00 88.38 101 ASN A C 1
ATOM 800 O O . ASN A 1 101 ? -9.751 -13.533 7.787 1.00 88.38 101 ASN A O 1
ATOM 804 N N . ASP A 1 102 ? -9.138 -11.421 8.306 1.00 89.50 102 ASP A N 1
ATOM 805 C CA . ASP A 1 102 ? -8.448 -11.712 9.569 1.00 89.50 102 ASP A CA 1
ATOM 806 C C . ASP A 1 102 ? -8.813 -10.637 10.616 1.00 89.50 102 ASP A C 1
ATOM 808 O O . ASP A 1 102 ? -8.006 -9.747 10.903 1.00 89.50 102 ASP A O 1
ATOM 812 N N . PRO A 1 103 ? -10.029 -10.689 11.195 1.00 87.81 103 PRO A N 1
ATOM 813 C CA . PRO A 1 103 ? -10.463 -9.720 12.199 1.00 87.81 103 PRO A CA 1
ATOM 814 C C . PRO A 1 103 ? -9.496 -9.640 13.389 1.00 87.81 103 PRO A C 1
ATOM 816 O O . PRO A 1 103 ? -8.951 -10.648 13.843 1.00 87.81 103 PRO A O 1
ATOM 819 N N . GLY A 1 104 ? -9.280 -8.435 13.909 1.00 86.69 104 GLY A N 1
ATOM 820 C CA . GLY A 1 104 ? -8.275 -8.127 14.925 1.00 86.69 104 GLY A CA 1
ATOM 821 C C . GLY A 1 104 ? -6.851 -7.984 14.380 1.00 86.69 104 GLY A C 1
ATOM 822 O O . GLY A 1 104 ? -5.932 -7.740 15.165 1.00 86.69 104 GLY A O 1
ATOM 823 N N . LYS A 1 105 ? -6.650 -8.123 13.063 1.00 92.38 105 LYS A N 1
ATOM 824 C CA . LYS A 1 105 ? -5.401 -7.792 12.374 1.00 92.38 105 LYS A CA 1
ATOM 825 C C . LYS A 1 105 ? -5.575 -6.545 11.520 1.00 92.38 105 LYS A C 1
ATOM 827 O O . LYS A 1 105 ? -6.593 -6.368 10.853 1.00 92.38 105 LYS A O 1
ATOM 832 N N . TYR A 1 106 ? -4.552 -5.702 11.508 1.00 91.25 106 TYR A N 1
ATOM 833 C CA . TYR A 1 106 ? -4.608 -4.385 10.888 1.00 91.25 106 TYR A CA 1
ATOM 834 C C . TYR A 1 106 ? -3.478 -4.188 9.888 1.00 91.25 106 TYR A C 1
ATOM 836 O O . TYR A 1 106 ? -2.366 -4.699 10.043 1.00 91.25 106 TYR A O 1
ATOM 844 N N . VAL A 1 107 ? -3.757 -3.390 8.866 1.00 92.81 107 VAL A N 1
ATOM 845 C CA . VAL A 1 107 ? -2.768 -2.909 7.906 1.00 92.81 107 VAL A CA 1
ATOM 846 C C . VAL A 1 107 ? -2.768 -1.389 7.907 1.00 92.81 107 VAL A C 1
ATOM 848 O O . VAL A 1 107 ? -3.819 -0.751 7.983 1.00 92.81 107 VAL A O 1
ATOM 851 N N . CYS A 1 108 ? -1.578 -0.804 7.824 1.00 92.19 108 CYS A N 1
ATOM 852 C CA . CYS A 1 108 ? -1.447 0.635 7.675 1.00 92.19 108 CYS A CA 1
ATOM 853 C C . CYS A 1 108 ? -1.781 1.047 6.237 1.00 92.19 108 CYS A C 1
ATOM 855 O O . CYS A 1 108 ? -1.283 0.453 5.280 1.00 92.19 108 CYS A O 1
ATOM 857 N N . VAL A 1 109 ? -2.597 2.080 6.071 1.00 92.00 109 VAL A N 1
ATOM 858 C CA . VAL A 1 109 ? -2.897 2.728 4.795 1.00 92.00 109 VAL A CA 1
ATOM 859 C C . VAL A 1 109 ? -2.329 4.141 4.842 1.00 92.00 109 VAL A C 1
ATOM 861 O O . VAL A 1 109 ? -2.547 4.875 5.802 1.00 92.00 109 VAL A O 1
ATOM 864 N N . VAL A 1 110 ? -1.578 4.509 3.805 1.00 90.44 110 VAL A N 1
ATOM 865 C CA . VAL A 1 110 ? -1.012 5.853 3.652 1.00 90.44 110 VAL A CA 1
ATOM 866 C C . VAL A 1 110 ? -1.898 6.638 2.704 1.00 90.44 110 VAL A C 1
ATOM 868 O O . VAL A 1 110 ? -1.958 6.307 1.516 1.00 90.44 110 VAL A O 1
ATOM 871 N N . ILE A 1 111 ? -2.542 7.667 3.241 1.00 87.19 111 ILE A N 1
ATOM 872 C CA . ILE A 1 111 ? -3.439 8.572 2.528 1.00 87.19 111 ILE A CA 1
ATOM 873 C C . ILE A 1 111 ? -2.681 9.867 2.276 1.00 87.19 111 ILE A C 1
ATOM 875 O O . ILE A 1 111 ? -2.176 10.485 3.214 1.00 87.19 111 ILE A O 1
ATOM 879 N N . ASP A 1 112 ? -2.560 10.259 1.012 1.00 83.75 112 ASP A N 1
ATOM 880 C CA . ASP A 1 112 ? -1.974 11.544 0.650 1.00 83.75 112 ASP A CA 1
ATOM 881 C C . ASP A 1 112 ? -3.098 12.578 0.590 1.00 83.75 112 ASP A C 1
ATOM 883 O O . ASP A 1 112 ? -3.945 12.517 -0.295 1.00 83.75 112 ASP A O 1
ATOM 887 N N . GLN A 1 113 ? -3.144 13.508 1.545 1.00 77.31 113 GLN A N 1
ATOM 888 C CA . GLN A 1 113 ? -4.292 14.406 1.728 1.00 77.31 113 GLN A CA 1
ATOM 889 C C . GLN A 1 113 ? -4.562 15.278 0.494 1.00 77.31 113 GLN A C 1
ATOM 891 O O . GLN A 1 113 ? -5.687 15.734 0.303 1.00 77.31 113 GLN A O 1
ATOM 896 N N . TYR A 1 114 ? -3.553 15.508 -0.354 1.00 75.12 114 TYR A N 1
ATOM 897 C CA . TYR A 1 114 ? -3.703 16.291 -1.580 1.00 75.12 114 TYR A CA 1
ATOM 898 C C . TYR A 1 114 ? -4.284 15.478 -2.742 1.00 75.12 114 TYR A C 1
ATOM 900 O O . TYR A 1 114 ? -5.065 15.996 -3.535 1.00 75.12 114 TYR A O 1
ATOM 908 N N . TYR A 1 115 ? -3.886 14.210 -2.873 1.00 77.81 115 TYR A N 1
ATOM 909 C CA . TYR A 1 115 ? -4.344 13.352 -3.972 1.00 77.81 115 TYR A CA 1
ATOM 910 C C . TYR A 1 115 ? -5.619 12.579 -3.630 1.00 77.81 115 TYR A C 1
ATOM 912 O O . TYR A 1 115 ? -6.420 12.300 -4.519 1.00 77.81 115 TYR A O 1
ATOM 920 N N . ASP A 1 116 ? -5.806 12.256 -2.354 1.00 80.81 116 ASP A N 1
ATOM 921 C CA . ASP A 1 116 ? -6.906 11.467 -1.810 1.00 80.81 116 ASP A CA 1
ATOM 922 C C . ASP A 1 116 ? -7.785 12.336 -0.884 1.00 80.81 116 ASP A C 1
ATOM 924 O O . ASP A 1 116 ? -8.274 11.868 0.144 1.00 80.81 116 ASP A O 1
ATOM 928 N N . THR A 1 117 ? -7.963 13.621 -1.223 1.00 78.75 117 THR A N 1
ATOM 929 C CA . THR A 1 117 ? -8.650 14.624 -0.385 1.00 78.75 117 THR A CA 1
ATOM 930 C C . THR A 1 117 ? -10.051 14.198 0.032 1.00 78.75 117 THR A C 1
ATOM 932 O O . THR A 1 117 ? -10.427 14.400 1.181 1.00 78.75 117 THR A O 1
ATOM 935 N N . ASP A 1 118 ? -10.816 13.581 -0.866 1.00 81.06 118 ASP A N 1
ATOM 936 C CA . ASP A 1 118 ? -12.180 13.144 -0.571 1.00 81.06 118 ASP A CA 1
ATOM 937 C C . ASP A 1 118 ? -12.206 12.004 0.461 1.00 81.06 118 ASP A C 1
ATOM 939 O O . ASP A 1 118 ? -12.966 12.056 1.426 1.00 81.06 118 ASP A O 1
ATOM 943 N N . LEU A 1 119 ? -11.314 11.016 0.307 1.00 83.62 119 LEU A N 1
ATOM 944 C CA . LEU A 1 119 ? -11.141 9.922 1.266 1.00 83.62 119 LEU A CA 1
ATOM 945 C C . LEU A 1 119 ? -10.645 10.449 2.618 1.00 83.62 119 LEU A C 1
ATOM 947 O O . LEU A 1 119 ? -11.130 10.024 3.665 1.00 83.62 119 LEU A O 1
ATOM 951 N N . TYR A 1 120 ? -9.683 11.375 2.601 1.00 81.25 120 TYR A N 1
ATOM 952 C CA . TYR A 1 120 ? -9.199 12.032 3.810 1.00 81.25 120 TYR A CA 1
ATOM 953 C C . TYR A 1 120 ? -10.341 12.772 4.509 1.00 81.25 120 TYR A C 1
ATOM 955 O O . TYR A 1 120 ? -10.645 12.494 5.664 1.00 81.25 120 TYR A O 1
ATOM 963 N N . ASN A 1 121 ? -11.045 13.652 3.802 1.00 78.31 121 ASN A N 1
ATOM 964 C CA . ASN A 1 121 ? -12.128 14.426 4.389 1.00 78.31 121 ASN A CA 1
ATOM 965 C C . ASN A 1 121 ? -13.227 13.533 4.954 1.00 78.31 121 ASN A C 1
ATOM 967 O O . ASN A 1 121 ? -13.759 13.823 6.017 1.00 78.31 121 ASN A O 1
ATOM 971 N N . GLN A 1 122 ? -13.536 12.429 4.286 1.00 77.81 122 GLN A N 1
ATOM 972 C CA . GLN A 1 122 ? -14.488 11.469 4.807 1.00 77.81 122 GLN A CA 1
ATOM 973 C C . GLN A 1 122 ? -14.006 10.841 6.125 1.00 77.81 122 GLN A C 1
ATOM 975 O O . GLN A 1 122 ? -14.735 10.817 7.113 1.00 77.81 122 GLN A O 1
ATOM 980 N N . ILE A 1 123 ? -12.762 10.364 6.169 1.00 79.31 123 ILE A N 1
ATOM 981 C CA . ILE A 1 123 ? -12.205 9.731 7.367 1.00 79.31 123 ILE A CA 1
ATOM 982 C C . ILE A 1 123 ? -12.142 10.713 8.545 1.00 79.31 123 ILE A C 1
ATOM 984 O O . ILE A 1 123 ? -12.391 10.305 9.675 1.00 79.31 123 ILE A O 1
ATOM 988 N N . PHE A 1 124 ? -11.845 11.990 8.308 1.00 74.88 124 PHE A N 1
ATOM 989 C CA . PHE A 1 124 ? -11.646 12.973 9.379 1.00 74.88 124 PHE A CA 1
ATOM 990 C C . PHE A 1 124 ? -12.896 13.779 9.744 1.00 74.88 124 PHE A C 1
ATOM 992 O O . PHE A 1 124 ? -13.050 14.146 10.906 1.00 74.88 124 PHE A O 1
ATOM 999 N N . TYR A 1 125 ? -13.796 14.039 8.795 1.00 68.00 125 TYR A N 1
ATOM 1000 C CA . TYR A 1 125 ? -14.940 14.939 8.982 1.00 68.00 125 TYR A CA 1
ATOM 1001 C C . TYR A 1 125 ? -16.310 14.253 8.950 1.00 68.00 125 TYR A C 1
ATOM 1003 O O . TYR A 1 125 ? -17.313 14.954 9.089 1.00 68.00 125 TYR A O 1
ATOM 1011 N N . GLU A 1 126 ? -16.402 12.924 8.800 1.00 59.06 126 GLU A N 1
ATOM 1012 C CA . GLU A 1 126 ? -17.689 12.238 8.983 1.00 59.06 126 GLU A CA 1
ATOM 1013 C C . GLU A 1 126 ? -18.211 12.449 10.415 1.00 59.06 126 GLU A C 1
ATOM 1015 O O . GLU A 1 126 ? -17.708 11.879 11.385 1.00 59.06 126 GLU A O 1
ATOM 1020 N N . ASN A 1 127 ? -19.241 13.297 10.517 1.00 47.44 127 ASN A N 1
ATOM 1021 C CA . ASN A 1 127 ? -20.136 13.401 11.661 1.00 47.44 127 ASN A CA 1
ATOM 1022 C C . ASN A 1 127 ? -20.936 12.094 11.753 1.00 47.44 127 ASN A C 1
ATOM 1024 O O . ASN A 1 127 ? -21.454 11.623 10.744 1.00 47.44 127 ASN A O 1
ATOM 1028 N N . GLY A 1 128 ? -21.032 11.524 12.953 1.00 45.25 128 GLY A N 1
ATOM 1029 C CA . GLY A 1 128 ? -21.493 10.157 13.226 1.00 45.25 128 GLY A CA 1
ATOM 1030 C C . GLY A 1 128 ? -22.937 9.758 12.871 1.00 45.25 128 GLY A C 1
ATOM 1031 O O . GLY A 1 128 ? -23.426 8.829 13.502 1.00 45.25 128 GLY A O 1
ATOM 1032 N N . ASP A 1 129 ? -23.601 10.384 11.893 1.00 42.41 129 ASP A N 1
ATOM 1033 C CA . ASP A 1 129 ? -25.020 10.146 11.568 1.00 42.41 129 ASP A CA 1
ATOM 1034 C C . ASP A 1 129 ? -25.346 9.828 10.090 1.00 42.41 129 ASP A C 1
ATOM 1036 O O . ASP A 1 129 ? -26.507 9.557 9.785 1.00 42.41 129 ASP A O 1
ATOM 1040 N N . GLU A 1 130 ? -24.380 9.776 9.164 1.00 49.59 130 GLU A N 1
ATOM 1041 C CA . GLU A 1 130 ? -24.649 9.360 7.772 1.00 49.59 130 GLU A CA 1
ATOM 1042 C C . GLU A 1 130 ? -23.955 8.040 7.403 1.00 49.59 130 GLU A C 1
ATOM 1044 O O . GLU A 1 130 ? -22.905 7.683 7.940 1.00 49.59 130 GLU A O 1
ATOM 1049 N N . GLU A 1 131 ? -24.604 7.262 6.528 1.00 50.81 131 GLU A N 1
ATOM 1050 C CA . GLU A 1 131 ? -24.130 5.965 6.037 1.00 50.81 131 GLU A CA 1
ATOM 1051 C C . GLU A 1 131 ? -22.650 6.035 5.643 1.00 50.81 131 GLU A C 1
ATOM 1053 O O . GLU A 1 131 ? -22.284 6.810 4.767 1.00 50.81 131 GLU A O 1
ATOM 1058 N N . LYS A 1 132 ? -21.808 5.188 6.252 1.00 57.56 132 LYS A N 1
ATOM 1059 C CA . LYS A 1 132 ? -20.377 5.090 5.931 1.00 57.56 132 LYS A CA 1
ATOM 1060 C C . LYS A 1 132 ? -20.176 4.890 4.433 1.00 57.56 132 LYS A C 1
ATOM 1062 O O . LYS A 1 132 ? -20.342 3.775 3.920 1.00 57.56 132 LYS A O 1
ATOM 1067 N N . ILE A 1 133 ? -19.794 5.949 3.730 1.00 61.69 133 ILE A N 1
ATOM 1068 C CA . ILE A 1 133 ? -19.600 5.894 2.286 1.00 61.69 133 ILE A CA 1
ATOM 1069 C C . ILE A 1 133 ? -18.372 5.012 2.018 1.00 61.69 133 ILE A C 1
ATOM 1071 O O . ILE A 1 133 ? -17.312 5.148 2.614 1.00 61.69 133 ILE A O 1
ATOM 1075 N N . SER A 1 134 ? -18.493 4.012 1.154 1.00 75.94 134 SER A N 1
ATOM 1076 C CA . SER A 1 134 ? -17.342 3.169 0.826 1.00 75.94 134 SER A CA 1
ATOM 1077 C C . SER A 1 134 ? -16.524 3.826 -0.289 1.00 75.94 134 SER A C 1
ATOM 1079 O O . SER A 1 134 ? -17.064 3.987 -1.385 1.00 75.94 134 SER A O 1
ATOM 1081 N N . TYR A 1 135 ? -15.245 4.134 -0.069 1.00 82.25 135 TYR A N 1
ATOM 1082 C CA . TYR A 1 135 ? -14.364 4.652 -1.123 1.00 82.25 135 TYR A CA 1
ATOM 1083 C C . TYR A 1 135 ? -13.599 3.537 -1.816 1.00 82.25 135 TYR A C 1
ATOM 1085 O O . TYR A 1 135 ? -12.900 2.754 -1.172 1.00 82.25 135 TYR A O 1
ATOM 1093 N N . ASP A 1 136 ? -13.710 3.487 -3.142 1.00 87.69 136 ASP A N 1
ATOM 1094 C CA . ASP A 1 136 ? -12.929 2.573 -3.966 1.00 87.69 136 ASP A CA 1
ATOM 1095 C C . ASP A 1 136 ? -11.476 3.047 -4.041 1.00 87.69 136 ASP A C 1
ATOM 1097 O O . ASP A 1 136 ? -11.163 4.100 -4.593 1.00 87.69 136 ASP A O 1
ATOM 1101 N N . VAL A 1 137 ? -10.573 2.226 -3.518 1.00 89.06 137 VAL A N 1
ATOM 1102 C CA . VAL A 1 137 ? -9.142 2.497 -3.477 1.00 89.06 137 VAL A CA 1
ATOM 1103 C C . VAL A 1 137 ? -8.351 1.457 -4.256 1.00 89.06 137 VAL A C 1
ATOM 1105 O O . VAL A 1 137 ? -8.679 0.268 -4.305 1.00 89.06 137 VAL A O 1
ATOM 1108 N N . GLU A 1 138 ? -7.244 1.909 -4.834 1.00 91.12 138 GLU A N 1
ATOM 1109 C CA . GLU A 1 138 ? -6.215 1.061 -5.422 1.00 91.12 138 GLU A CA 1
ATOM 1110 C C . GLU A 1 138 ? -4.866 1.438 -4.815 1.00 91.12 138 GLU A C 1
ATOM 1112 O O . GLU A 1 138 ? -4.574 2.613 -4.593 1.00 91.12 138 GLU A O 1
ATOM 1117 N N . GLY A 1 139 ? -4.018 0.450 -4.543 1.00 91.19 139 GLY A N 1
ATOM 1118 C CA . GLY A 1 139 ? -2.745 0.708 -3.888 1.00 91.19 139 GLY A CA 1
ATOM 1119 C C . GLY A 1 139 ? -1.710 -0.386 -4.078 1.00 91.19 139 GLY A C 1
ATOM 1120 O O . GLY A 1 139 ? -1.972 -1.466 -4.611 1.00 91.19 139 GLY A O 1
ATOM 1121 N N . VAL A 1 140 ? -0.488 -0.079 -3.651 1.00 91.25 140 VAL A N 1
ATOM 1122 C CA . VAL A 1 140 ? 0.626 -1.029 -3.613 1.00 91.25 140 VAL A CA 1
ATOM 1123 C C . VAL A 1 140 ? 1.058 -1.199 -2.169 1.00 91.25 140 VAL A C 1
ATOM 1125 O O . VAL A 1 140 ? 1.354 -0.215 -1.493 1.00 91.25 140 VAL A O 1
ATOM 1128 N N . ILE A 1 141 ? 1.154 -2.444 -1.717 1.00 93.06 141 ILE A N 1
ATOM 1129 C CA . ILE A 1 141 ? 1.764 -2.765 -0.430 1.00 93.06 141 ILE A CA 1
ATOM 1130 C C . ILE A 1 141 ? 3.261 -2.472 -0.533 1.00 93.06 141 ILE A C 1
ATOM 1132 O O . ILE A 1 141 ? 3.937 -2.938 -1.452 1.00 93.06 141 ILE A O 1
ATOM 1136 N N . THR A 1 142 ? 3.801 -1.702 0.399 1.00 91.69 142 THR A N 1
ATOM 1137 C CA . THR A 1 142 ? 5.219 -1.358 0.461 1.00 91.69 142 THR A CA 1
ATOM 1138 C C . THR A 1 142 ? 5.764 -1.614 1.852 1.00 91.69 142 THR A C 1
ATOM 1140 O O . THR A 1 142 ? 5.150 -1.218 2.835 1.00 91.69 142 THR A O 1
ATOM 1143 N N . SER A 1 143 ? 6.950 -2.211 1.911 1.00 88.75 143 SER A N 1
ATOM 1144 C CA . SER A 1 143 ? 7.749 -2.307 3.131 1.00 88.75 143 SER A CA 1
ATOM 1145 C C . SER A 1 143 ? 8.934 -1.356 3.002 1.00 88.75 143 SER A C 1
ATOM 1147 O O . SER A 1 143 ? 9.820 -1.562 2.166 1.00 88.75 143 SER A O 1
ATOM 1149 N N . ARG A 1 144 ? 8.922 -0.263 3.767 1.00 86.62 144 ARG A N 1
ATOM 1150 C CA . ARG A 1 144 ? 10.070 0.640 3.910 1.00 86.62 144 ARG A CA 1
ATOM 1151 C C . ARG A 1 144 ? 10.486 0.655 5.368 1.00 86.62 144 ARG A C 1
ATOM 1153 O O . ARG A 1 144 ? 9.636 0.661 6.248 1.00 86.62 144 ARG A O 1
ATOM 1160 N N . LYS A 1 145 ? 11.793 0.748 5.616 1.00 85.69 145 LYS A N 1
ATOM 1161 C CA . LYS A 1 145 ? 12.333 0.849 6.981 1.00 85.69 145 LYS A CA 1
ATOM 1162 C C . LYS A 1 145 ? 11.761 2.042 7.755 1.00 85.69 145 LYS A C 1
ATOM 1164 O O . LYS A 1 145 ? 11.517 1.916 8.945 1.00 85.69 145 LYS A O 1
ATOM 1169 N N . SER A 1 146 ? 11.544 3.172 7.074 1.00 83.50 146 SER A N 1
ATOM 1170 C CA . SER A 1 146 ? 10.905 4.360 7.654 1.00 83.50 146 SER A CA 1
ATOM 1171 C C . SER A 1 146 ? 9.491 4.066 8.137 1.00 83.50 146 SER A C 1
ATOM 1173 O O . SER A 1 146 ? 9.149 4.390 9.265 1.00 83.50 146 SER A O 1
ATOM 1175 N N . ASP A 1 147 ? 8.700 3.422 7.282 1.00 83.56 147 ASP A N 1
ATOM 1176 C CA . ASP A 1 147 ? 7.279 3.181 7.513 1.00 83.56 147 ASP A CA 1
ATOM 1177 C C . ASP A 1 147 ? 7.106 2.159 8.644 1.00 83.56 147 ASP A C 1
ATOM 1179 O O . ASP A 1 147 ? 6.318 2.372 9.554 1.00 83.56 147 ASP A O 1
ATOM 1183 N N . ARG A 1 148 ? 7.936 1.109 8.652 1.00 86.19 148 ARG A N 1
ATOM 1184 C CA . ARG A 1 148 ? 7.974 0.122 9.734 1.00 86.19 148 ARG A CA 1
ATOM 1185 C C . ARG A 1 148 ? 8.279 0.757 11.090 1.00 86.19 148 ARG A C 1
ATOM 1187 O O . ARG A 1 148 ? 7.567 0.494 12.048 1.00 86.19 148 ARG A O 1
ATOM 1194 N N . LYS A 1 149 ? 9.306 1.610 11.157 1.00 85.81 149 LYS A N 1
ATOM 1195 C CA . LYS A 1 149 ? 9.658 2.298 12.402 1.00 85.81 149 LYS A CA 1
ATOM 1196 C C . LYS A 1 149 ? 8.526 3.214 12.880 1.00 85.81 149 LYS A C 1
ATOM 1198 O O . LYS A 1 149 ? 8.241 3.249 14.065 1.00 85.81 149 LYS A O 1
ATOM 1203 N N . LEU A 1 150 ? 7.869 3.925 11.961 1.00 84.06 150 LEU A N 1
ATOM 1204 C CA . LEU A 1 150 ? 6.715 4.769 12.287 1.00 84.06 150 LEU A CA 1
ATOM 1205 C C . LEU A 1 150 ? 5.544 3.955 12.852 1.00 84.06 150 LEU A C 1
ATOM 1207 O O . LEU A 1 150 ? 4.898 4.404 13.792 1.00 84.06 150 LEU A O 1
ATOM 1211 N N . ILE A 1 151 ? 5.279 2.773 12.291 1.00 86.88 151 ILE A N 1
ATOM 1212 C CA . ILE A 1 151 ? 4.242 1.865 12.794 1.00 86.88 151 ILE A CA 1
ATOM 1213 C C . ILE A 1 151 ? 4.595 1.384 14.204 1.00 86.88 151 ILE A C 1
ATOM 1215 O O . ILE A 1 151 ? 3.766 1.516 15.099 1.00 86.88 151 ILE A O 1
ATOM 1219 N N . GLU A 1 152 ? 5.817 0.882 14.402 1.00 88.56 152 GLU A N 1
ATOM 1220 C CA . GLU A 1 152 ? 6.309 0.418 15.708 1.00 88.56 152 GLU A CA 1
ATOM 1221 C C . GLU A 1 152 ? 6.207 1.542 16.762 1.00 88.56 152 GLU A C 1
ATOM 1223 O O . GLU A 1 152 ? 5.546 1.370 17.786 1.00 88.56 152 GLU A O 1
ATOM 1228 N N . ASP A 1 153 ? 6.752 2.730 16.468 1.00 85.19 153 ASP A N 1
ATOM 1229 C CA . ASP A 1 153 ? 6.725 3.895 17.365 1.00 85.19 153 ASP A CA 1
ATOM 1230 C C . ASP A 1 153 ? 5.286 4.364 17.670 1.00 85.19 153 ASP A C 1
ATOM 1232 O O . ASP A 1 153 ? 4.987 4.800 18.786 1.00 85.19 153 ASP A O 1
ATOM 1236 N N . GLY A 1 154 ? 4.396 4.328 16.673 1.00 84.12 154 GLY A N 1
ATOM 1237 C CA . GLY A 1 154 ? 3.004 4.750 16.814 1.00 84.12 154 GLY A CA 1
ATOM 1238 C C . GLY A 1 154 ? 2.204 3.807 17.710 1.00 84.12 154 GLY A C 1
ATOM 1239 O O . GLY A 1 154 ? 1.493 4.279 18.600 1.00 84.12 154 GLY A O 1
ATOM 1240 N N . ILE A 1 155 ? 2.372 2.493 17.525 1.00 87.06 155 ILE A N 1
ATOM 1241 C CA . ILE A 1 155 ? 1.725 1.454 18.339 1.00 87.06 155 ILE A CA 1
ATOM 1242 C C . ILE A 1 155 ? 2.211 1.523 19.786 1.00 87.06 155 ILE A C 1
ATOM 1244 O O . ILE A 1 155 ? 1.387 1.505 20.698 1.00 87.06 155 ILE A O 1
ATOM 1248 N N . GLU A 1 156 ? 3.522 1.653 20.011 1.00 86.19 156 GLU A N 1
ATOM 1249 C CA . GLU A 1 156 ? 4.087 1.764 21.364 1.00 86.19 156 GLU A CA 1
ATOM 1250 C C . GLU A 1 156 ? 3.520 2.967 22.127 1.00 86.19 156 GLU A C 1
ATOM 1252 O O . GLU A 1 156 ? 3.184 2.855 23.304 1.00 86.19 156 GLU A O 1
ATOM 1257 N N . LYS A 1 157 ? 3.342 4.101 21.440 1.00 82.62 157 LYS A N 1
ATOM 1258 C CA . LYS A 1 157 ? 2.812 5.347 22.020 1.00 82.62 157 LYS A CA 1
ATOM 1259 C C . LYS A 1 157 ? 1.291 5.452 21.981 1.00 82.62 157 LYS A C 1
ATOM 1261 O O . LYS A 1 157 ? 0.743 6.492 22.346 1.00 82.62 157 LYS A O 1
ATOM 1266 N N . CYS A 1 158 ? 0.588 4.415 21.530 1.00 81.12 158 CYS A N 1
ATOM 1267 C CA . CYS A 1 158 ? -0.866 4.440 21.402 1.00 81.12 158 CYS A CA 1
ATOM 1268 C C . CYS A 1 158 ? -1.545 4.793 22.732 1.00 81.12 158 CYS A C 1
ATOM 1270 O O . CYS A 1 158 ? -2.367 5.708 22.792 1.00 81.12 158 CYS A O 1
ATOM 1272 N N . ASN A 1 159 ? -1.143 4.102 23.799 1.00 77.69 159 ASN A N 1
ATOM 1273 C CA . ASN A 1 159 ? -1.725 4.248 25.134 1.00 77.69 159 ASN A CA 1
ATOM 1274 C C . ASN A 1 159 ? -1.337 5.563 25.826 1.00 77.69 159 ASN A C 1
ATOM 1276 O O . ASN A 1 159 ? -1.964 5.932 26.813 1.00 77.69 159 ASN A O 1
ATOM 1280 N N . ASP A 1 160 ? -0.333 6.279 25.311 1.00 80.31 160 ASP A N 1
ATOM 1281 C CA . ASP A 1 160 ? 0.039 7.605 25.814 1.00 80.31 160 ASP A CA 1
ATOM 1282 C C . ASP A 1 160 ? -0.890 8.700 25.266 1.00 80.31 160 ASP A C 1
ATOM 1284 O O . ASP A 1 160 ? -1.008 9.773 25.857 1.00 80.31 160 ASP A O 1
ATOM 1288 N N . ARG A 1 161 ? -1.528 8.452 24.113 1.00 75.75 161 ARG A N 1
ATOM 1289 C CA . ARG A 1 161 ? -2.362 9.430 23.393 1.00 75.75 161 ARG A CA 1
ATOM 1290 C C . ARG A 1 161 ? -3.853 9.133 23.509 1.00 75.75 161 ARG A C 1
ATOM 1292 O O . ARG A 1 161 ? -4.652 10.057 23.667 1.00 75.75 161 ARG A O 1
ATOM 1299 N N . TYR A 1 162 ? -4.232 7.858 23.468 1.00 79.81 162 TYR A N 1
ATOM 1300 C CA . TYR A 1 162 ? -5.625 7.429 23.399 1.00 79.81 162 TYR A CA 1
ATOM 1301 C C . TYR A 1 162 ? -6.006 6.544 24.587 1.00 79.81 162 TYR A C 1
ATOM 1303 O O . TYR A 1 162 ? -5.273 5.634 24.965 1.00 79.81 162 TYR A O 1
ATOM 1311 N N . SER A 1 163 ? -7.179 6.803 25.168 1.00 80.56 163 SER A N 1
ATOM 1312 C CA . SER A 1 163 ? -7.734 6.035 26.291 1.00 80.56 163 SER A CA 1
ATOM 1313 C C . SER A 1 163 ? -8.370 4.723 25.834 1.00 80.56 163 SER A C 1
ATOM 1315 O O . SER A 1 163 ? -8.423 3.749 26.581 1.00 80.56 163 SER A O 1
ATOM 1317 N N . SER A 1 164 ? -8.877 4.704 24.603 1.00 82.50 164 SER A N 1
ATOM 1318 C CA . SER A 1 164 ? -9.466 3.536 23.963 1.00 82.50 164 SER A CA 1
ATOM 1319 C C . SER A 1 164 ? -9.436 3.696 22.448 1.00 82.50 164 SER A C 1
ATOM 1321 O O . SER A 1 164 ? -9.531 4.811 21.930 1.00 82.50 164 SER A O 1
ATOM 1323 N N . LEU A 1 165 ? -9.309 2.566 21.754 1.00 86.94 165 LEU A N 1
ATOM 1324 C CA . LEU A 1 165 ? -9.391 2.473 20.302 1.00 86.94 165 LEU A CA 1
ATOM 1325 C C . LEU A 1 165 ? -10.605 1.642 19.886 1.00 86.94 165 LEU A C 1
ATOM 1327 O O . LEU A 1 165 ? -11.005 0.708 20.588 1.00 86.94 165 LEU A O 1
ATOM 1331 N N . TYR A 1 166 ? -11.156 1.940 18.717 1.00 85.00 166 TYR A N 1
ATOM 1332 C CA . TYR A 1 166 ? -12.274 1.211 18.133 1.00 85.00 166 TYR A CA 1
ATOM 1333 C C . TYR A 1 166 ? -12.185 1.174 16.603 1.00 85.00 166 TYR A C 1
ATOM 1335 O O . TYR A 1 166 ? -11.588 2.035 15.956 1.00 85.00 166 TYR A O 1
ATOM 1343 N N . TYR A 1 167 ? -12.790 0.144 16.017 1.00 83.25 167 TYR A N 1
ATOM 1344 C CA . TYR A 1 167 ? -13.012 0.014 14.581 1.00 83.25 167 TYR A CA 1
ATOM 1345 C C . TYR A 1 167 ? -14.517 -0.129 14.339 1.00 83.25 167 TYR A C 1
ATOM 1347 O O . TYR A 1 167 ? -15.140 -1.139 14.682 1.00 83.25 167 TYR A O 1
ATOM 1355 N N . GLY A 1 168 ? -15.138 0.925 13.805 1.00 79.88 168 GLY A N 1
ATOM 1356 C CA . GLY A 1 168 ? -16.596 1.027 13.767 1.00 79.88 168 GLY A CA 1
ATOM 1357 C C . GLY A 1 168 ? -17.187 1.041 15.176 1.00 79.88 168 GLY A C 1
ATOM 1358 O O . GLY A 1 168 ? -16.811 1.881 15.976 1.00 79.88 168 GLY A O 1
ATOM 1359 N N . SER A 1 169 ? -18.100 0.125 15.494 1.00 76.81 169 SER A N 1
ATOM 1360 C CA . SER A 1 169 ? -18.698 0.026 16.836 1.00 76.81 169 SER A CA 1
ATOM 1361 C C . SER A 1 169 ? -17.940 -0.909 17.791 1.00 76.81 169 SER A C 1
ATOM 1363 O O . SER A 1 169 ? -18.403 -1.159 18.903 1.00 76.81 169 SER A O 1
ATOM 1365 N N . LYS A 1 170 ? -16.803 -1.479 17.367 1.00 82.38 170 LYS A N 1
ATOM 1366 C CA . LYS A 1 170 ? -16.072 -2.503 18.127 1.00 82.38 170 LYS A CA 1
ATOM 1367 C C . LYS A 1 170 ? -14.852 -1.920 18.827 1.00 82.38 170 LYS A C 1
ATOM 1369 O O . LYS A 1 170 ? -13.980 -1.372 18.161 1.00 82.38 170 LYS A O 1
ATOM 1374 N N . TYR A 1 171 ? -14.747 -2.130 20.138 1.00 83.88 171 TYR A N 1
ATOM 1375 C CA . TYR A 1 171 ? -13.532 -1.830 20.898 1.00 83.88 171 TYR A CA 1
ATOM 1376 C C . TYR A 1 171 ? -12.369 -2.734 20.483 1.00 83.88 171 TYR A C 1
ATOM 1378 O O . TYR A 1 171 ? -12.520 -3.953 20.371 1.00 83.88 171 TYR A O 1
ATOM 1386 N N . ILE A 1 172 ? -11.194 -2.134 20.316 1.00 85.25 172 ILE A N 1
ATOM 1387 C CA . ILE A 1 172 ? -9.942 -2.839 20.053 1.00 85.25 172 ILE A CA 1
ATOM 1388 C C . ILE A 1 172 ? -9.260 -3.082 21.395 1.00 85.25 172 ILE A C 1
ATOM 1390 O O . ILE A 1 172 ? -8.794 -2.155 22.050 1.00 85.25 172 ILE A O 1
ATOM 1394 N N . THR A 1 173 ? -9.215 -4.343 21.815 1.00 76.69 173 THR A N 1
ATOM 1395 C CA . THR A 1 173 ? -8.672 -4.740 23.124 1.00 76.69 173 THR A CA 1
ATOM 1396 C C . THR A 1 173 ? -7.171 -5.016 23.107 1.00 76.69 173 THR A C 1
ATOM 1398 O O . THR A 1 173 ? -6.551 -5.028 24.166 1.00 76.69 173 THR A O 1
ATOM 1401 N N . ASN A 1 174 ? -6.579 -5.258 21.933 1.00 74.94 174 ASN A N 1
ATOM 1402 C CA . ASN A 1 174 ? -5.161 -5.583 21.802 1.00 74.94 174 ASN A CA 1
ATOM 1403 C C . ASN A 1 174 ? -4.584 -5.030 20.490 1.00 74.94 174 ASN A C 1
ATOM 1405 O O . ASN A 1 174 ? -4.767 -5.620 19.421 1.00 74.94 174 ASN A O 1
ATOM 1409 N N . ILE A 1 175 ? -3.888 -3.896 20.578 1.00 82.94 175 ILE A N 1
ATOM 1410 C CA . ILE A 1 175 ? -3.065 -3.362 19.492 1.00 82.94 175 ILE A CA 1
ATOM 1411 C C . ILE A 1 175 ? -1.595 -3.567 19.855 1.00 82.94 175 ILE A C 1
ATOM 1413 O O . ILE A 1 175 ? -1.131 -3.133 20.907 1.00 82.94 175 ILE A O 1
ATOM 1417 N N . SER A 1 176 ? -0.871 -4.295 19.015 1.00 85.94 176 SER A N 1
ATOM 1418 C CA . SER A 1 176 ? 0.539 -4.599 19.222 1.00 85.94 176 SER A CA 1
ATOM 1419 C C . SER A 1 176 ? 1.237 -4.781 17.879 1.00 85.94 176 SER A C 1
ATOM 1421 O O . SER A 1 176 ? 0.595 -4.919 16.834 1.00 85.94 176 SER A O 1
ATOM 1423 N N . ASN A 1 177 ? 2.566 -4.840 17.903 1.00 85.19 177 ASN A N 1
ATOM 1424 C CA . ASN A 1 177 ? 3.366 -5.088 16.702 1.00 85.19 177 ASN A CA 1
ATOM 1425 C C . ASN A 1 177 ? 3.056 -6.448 16.040 1.00 85.19 177 ASN A C 1
ATOM 1427 O O . ASN A 1 177 ? 3.344 -6.628 14.862 1.00 85.19 177 ASN A O 1
ATOM 1431 N N . ASP A 1 178 ? 2.429 -7.388 16.758 1.00 86.06 178 ASP A N 1
ATOM 1432 C CA . ASP A 1 178 ? 2.020 -8.688 16.210 1.00 86.06 178 ASP A CA 1
ATOM 1433 C C . ASP A 1 178 ? 0.627 -8.654 15.558 1.00 86.06 178 ASP A C 1
ATOM 1435 O O . ASP A 1 178 ? 0.245 -9.583 14.835 1.00 86.06 178 ASP A O 1
ATOM 1439 N N . THR A 1 179 ? -0.182 -7.628 15.840 1.00 89.31 179 THR A N 1
ATOM 1440 C CA . THR A 1 179 ? -1.521 -7.456 15.254 1.00 89.31 179 THR A CA 1
ATOM 1441 C C . THR A 1 179 ? -1.544 -6.464 14.100 1.00 89.31 179 THR A C 1
ATOM 1443 O O . THR A 1 179 ? -2.472 -6.509 13.294 1.00 89.31 179 THR A O 1
ATOM 1446 N N . VAL A 1 180 ? -0.513 -5.631 13.957 1.00 90.31 180 VAL A N 1
ATOM 1447 C CA . VAL A 1 180 ? -0.379 -4.659 12.869 1.00 90.31 180 VAL A CA 1
ATOM 1448 C C . VAL A 1 180 ? 0.731 -5.082 11.910 1.00 90.31 180 VAL A C 1
ATOM 1450 O O . VAL A 1 180 ? 1.819 -5.465 12.324 1.00 90.31 180 VAL A O 1
ATOM 1453 N N . SER A 1 181 ? 0.465 -5.020 10.606 1.00 90.69 181 SER A N 1
ATOM 1454 C CA . SER A 1 181 ? 1.466 -5.360 9.594 1.00 90.69 181 SER A CA 1
ATOM 1455 C C . SER A 1 181 ? 2.601 -4.337 9.579 1.00 90.69 181 SER A C 1
ATOM 1457 O O . SER A 1 181 ? 2.357 -3.136 9.642 1.00 90.69 181 SER A O 1
ATOM 1459 N N . ASP A 1 182 ? 3.836 -4.805 9.383 1.00 89.12 182 ASP A N 1
ATOM 1460 C CA . ASP A 1 182 ? 5.020 -3.958 9.180 1.00 89.12 182 ASP A CA 1
ATOM 1461 C C . ASP A 1 182 ? 5.075 -3.298 7.784 1.00 89.12 182 ASP A C 1
ATOM 1463 O O . ASP A 1 182 ? 6.017 -2.573 7.442 1.00 89.12 182 ASP A O 1
ATOM 1467 N N . CYS A 1 183 ? 4.068 -3.570 6.955 1.00 91.31 183 CYS A N 1
ATOM 1468 C CA . CYS A 1 183 ? 3.897 -3.026 5.623 1.00 91.31 183 CYS A CA 1
ATOM 1469 C C . CYS A 1 183 ? 2.728 -2.037 5.575 1.00 91.31 183 CYS A C 1
ATOM 1471 O O . CYS A 1 183 ? 1.705 -2.204 6.237 1.00 91.31 183 CYS A O 1
ATOM 1473 N N . CYS A 1 184 ? 2.837 -1.061 4.676 1.00 91.31 184 CYS A N 1
ATOM 1474 C CA . CYS A 1 184 ? 1.762 -0.111 4.404 1.00 91.31 184 CYS A CA 1
ATOM 1475 C C . 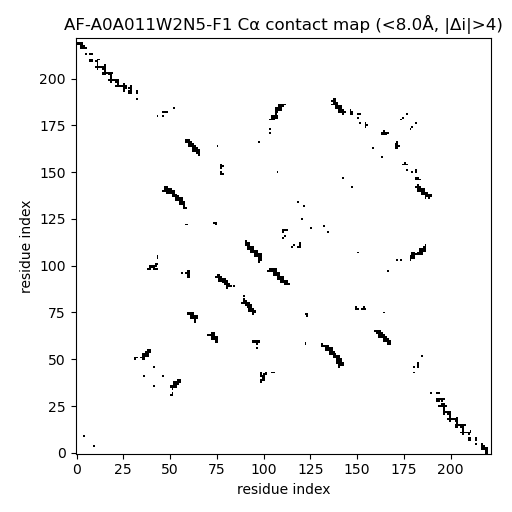CYS A 1 184 ? 1.182 -0.292 3.003 1.00 91.31 184 CYS A C 1
ATOM 1477 O O . CYS A 1 184 ? 1.923 -0.533 2.047 1.00 91.31 184 CYS A O 1
ATOM 1479 N N . ILE A 1 185 ? -0.113 -0.051 2.838 1.00 92.88 185 ILE A N 1
ATOM 1480 C CA . ILE A 1 185 ? -0.754 0.148 1.541 1.00 92.88 185 ILE A CA 1
ATOM 1481 C C . ILE A 1 185 ? -0.583 1.616 1.159 1.00 92.88 185 ILE A C 1
ATOM 1483 O O . ILE A 1 185 ? -1.104 2.505 1.823 1.00 92.88 185 ILE A O 1
ATOM 1487 N N . LYS A 1 186 ? 0.140 1.881 0.071 1.00 91.31 186 LYS A N 1
ATOM 1488 C CA . LYS A 1 186 ? 0.228 3.223 -0.518 1.00 91.31 186 LYS A CA 1
ATOM 1489 C C . LYS A 1 186 ? -0.795 3.354 -1.623 1.00 91.31 186 LYS A C 1
ATOM 1491 O O . LYS A 1 186 ? -0.680 2.642 -2.628 1.00 91.31 186 LYS A O 1
ATOM 1496 N N . LEU A 1 187 ? -1.744 4.264 -1.440 1.00 89.50 187 LEU A N 1
ATOM 1497 C CA . LEU A 1 187 ? -2.770 4.554 -2.430 1.00 89.50 187 LEU A CA 1
ATOM 1498 C C . LEU A 1 187 ? -2.121 5.103 -3.692 1.00 89.50 187 LEU A C 1
ATOM 1500 O O . LEU A 1 187 ? -1.270 5.993 -3.648 1.00 89.50 187 LEU A O 1
ATOM 1504 N N . ARG A 1 188 ? -2.422 4.459 -4.819 1.00 84.81 188 ARG A N 1
ATOM 1505 C CA . ARG A 1 188 ? -1.920 4.828 -6.139 1.00 84.81 188 ARG A CA 1
ATOM 1506 C C . ARG A 1 188 ? -2.917 4.367 -7.199 1.00 84.81 188 ARG A C 1
ATOM 1508 O O . ARG A 1 188 ? -3.133 3.160 -7.309 1.00 84.81 188 ARG A O 1
ATOM 1515 N N . PRO A 1 189 ? -3.421 5.263 -8.060 1.00 78.81 189 PRO A N 1
ATOM 1516 C CA . PRO A 1 189 ? -4.309 4.862 -9.143 1.00 78.81 189 PRO A CA 1
ATOM 1517 C C . PRO A 1 189 ? -3.574 3.927 -10.115 1.00 78.81 189 PRO A C 1
ATOM 1519 O O . PRO A 1 189 ? -2.511 4.266 -10.650 1.00 78.81 189 PRO A O 1
ATOM 1522 N N . MET A 1 190 ? -4.121 2.734 -10.365 1.00 77.62 190 MET A N 1
ATOM 1523 C CA . MET A 1 190 ? -3.496 1.733 -11.244 1.00 77.62 190 MET A CA 1
ATOM 1524 C C . MET A 1 190 ? -3.881 1.919 -12.708 1.00 77.62 190 MET A C 1
ATOM 1526 O O . MET A 1 190 ? -3.171 1.440 -13.599 1.00 77.62 190 MET A O 1
ATOM 1530 N N . GLY A 1 191 ? -4.960 2.666 -12.965 1.00 75.94 191 GLY A N 1
ATOM 153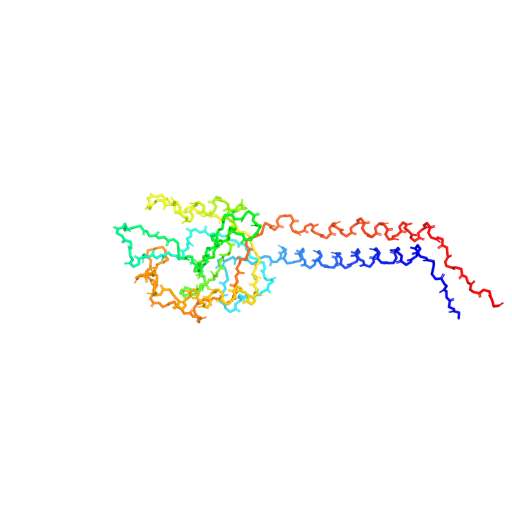1 C CA . GLY A 1 191 ? -5.460 2.971 -14.305 1.00 75.94 191 GLY A CA 1
ATOM 1532 C C . GLY A 1 191 ? -4.400 3.561 -15.238 1.00 75.94 191 GLY A C 1
ATOM 1533 O O . GLY A 1 191 ? -4.327 3.159 -16.396 1.00 75.94 191 GLY A O 1
ATOM 1534 N N . THR A 1 192 ? -3.529 4.438 -14.734 1.00 76.19 192 THR A N 1
ATOM 1535 C CA . THR A 1 192 ? -2.418 5.027 -15.504 1.00 76.19 192 THR A CA 1
ATOM 1536 C C . THR A 1 192 ? -1.133 4.200 -15.415 1.00 76.19 192 THR A C 1
ATOM 1538 O O . THR A 1 192 ? -0.365 4.129 -16.375 1.00 76.19 192 THR A O 1
ATOM 1541 N N . ARG A 1 193 ? -0.902 3.503 -14.295 1.00 77.19 193 ARG A N 1
ATOM 1542 C CA . ARG A 1 193 ? 0.314 2.703 -14.056 1.00 77.19 193 ARG A CA 1
ATOM 1543 C C . ARG A 1 193 ? 0.479 1.532 -15.010 1.00 77.19 193 ARG A C 1
ATOM 1545 O O . ARG A 1 193 ? 1.599 1.252 -15.430 1.00 77.19 193 ARG A O 1
ATOM 1552 N N . LYS A 1 194 ? -0.617 0.884 -15.409 1.00 82.00 194 LYS A N 1
ATOM 1553 C CA . LYS A 1 194 ? -0.579 -0.230 -16.374 1.00 82.00 194 LYS A CA 1
ATOM 1554 C C . LYS A 1 194 ? 0.008 0.161 -17.738 1.00 82.00 194 LYS A C 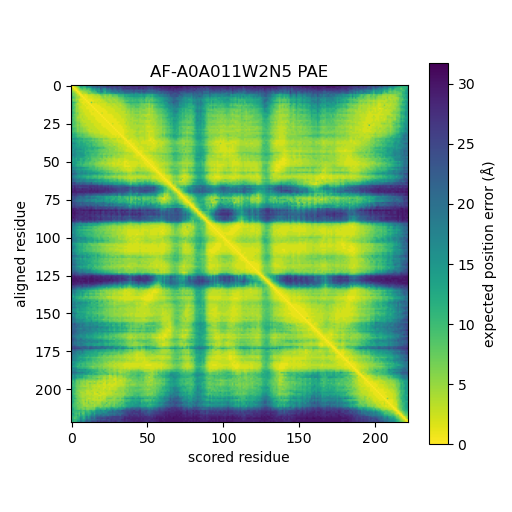1
ATOM 1556 O O . LYS A 1 194 ? 0.439 -0.711 -18.484 1.00 82.00 194 LYS A O 1
ATOM 1561 N N . PHE A 1 195 ? 0.066 1.456 -18.052 1.00 84.81 195 PHE A N 1
ATOM 1562 C CA . PHE A 1 195 ? 0.607 1.980 -19.306 1.00 84.81 195 PHE A CA 1
ATOM 1563 C C . PHE A 1 195 ? 2.066 2.438 -19.215 1.00 84.81 195 PHE A C 1
ATOM 1565 O O . PHE A 1 195 ? 2.612 2.913 -20.205 1.00 84.81 195 PHE A O 1
ATOM 1572 N N . TRP A 1 196 ? 2.739 2.271 -18.072 1.00 84.56 196 TRP A N 1
ATOM 1573 C CA . TRP A 1 196 ? 4.123 2.731 -17.895 1.00 84.56 196 TRP A CA 1
ATOM 1574 C C . TRP A 1 196 ? 5.123 2.116 -18.881 1.00 84.56 196 TRP A C 1
ATOM 1576 O O . TRP A 1 196 ? 6.143 2.729 -19.182 1.00 84.56 196 TRP A O 1
ATOM 1586 N N . TRP A 1 197 ? 4.829 0.941 -19.437 1.00 85.94 197 TRP A N 1
ATOM 1587 C CA . TRP A 1 197 ? 5.655 0.345 -20.487 1.00 85.94 197 TRP A CA 1
ATOM 1588 C C . TRP A 1 197 ? 5.724 1.213 -21.756 1.00 85.94 197 TRP A C 1
ATOM 1590 O O . TRP A 1 197 ? 6.727 1.150 -22.463 1.00 85.94 197 TRP A O 1
ATOM 1600 N N . LEU A 1 198 ? 4.731 2.074 -22.022 1.00 88.88 198 LEU A N 1
ATOM 1601 C CA . LEU A 1 198 ? 4.736 2.992 -23.169 1.00 88.88 198 LEU A CA 1
ATOM 1602 C C . LEU A 1 198 ? 5.880 4.011 -23.098 1.00 88.88 198 LEU A C 1
ATOM 1604 O O . LEU A 1 198 ? 6.377 4.432 -24.141 1.00 88.88 198 LEU A O 1
ATOM 1608 N N . TYR A 1 199 ? 6.369 4.346 -21.896 1.00 86.75 199 TYR A N 1
ATOM 1609 C CA . TYR A 1 199 ? 7.533 5.224 -21.739 1.00 86.75 199 TYR A CA 1
ATOM 1610 C C . TYR A 1 199 ? 8.812 4.636 -22.347 1.00 86.75 199 TYR A C 1
ATOM 1612 O O . TYR A 1 199 ? 9.752 5.383 -22.587 1.00 86.75 199 TYR A O 1
ATOM 1620 N N . SER A 1 200 ? 8.861 3.332 -22.642 1.00 85.06 200 SER A N 1
ATOM 1621 C CA . SER A 1 200 ? 9.995 2.716 -23.342 1.00 85.06 200 SER A CA 1
ATOM 1622 C C . SER A 1 200 ? 10.071 3.076 -24.830 1.00 85.06 200 SER A C 1
ATOM 1624 O O . SER A 1 200 ? 11.165 3.086 -25.397 1.00 85.06 200 SER A O 1
ATOM 1626 N N . ILE A 1 201 ? 8.939 3.407 -25.465 1.00 86.50 201 ILE A N 1
ATOM 1627 C CA . ILE A 1 201 ? 8.832 3.571 -26.923 1.00 86.50 201 ILE A CA 1
ATOM 1628 C C . ILE A 1 201 ? 9.754 4.686 -27.450 1.00 86.50 201 ILE A C 1
ATOM 1630 O O . ILE A 1 201 ? 10.513 4.411 -28.383 1.00 86.50 201 ILE A O 1
ATOM 1634 N N . PRO A 1 202 ? 9.786 5.903 -26.861 1.00 86.81 202 PRO A N 1
ATOM 1635 C CA . PRO A 1 202 ? 10.676 6.964 -27.333 1.00 86.81 202 PRO A CA 1
ATOM 1636 C C . PRO A 1 202 ? 12.161 6.590 -27.243 1.00 86.81 202 PRO A C 1
ATOM 1638 O O . PRO A 1 202 ? 12.929 6.914 -28.146 1.00 86.81 202 PRO A O 1
ATOM 1641 N N . PHE A 1 203 ? 12.574 5.869 -26.195 1.00 84.31 203 PHE A N 1
ATOM 1642 C CA . PHE A 1 203 ? 13.969 5.457 -26.000 1.00 84.31 203 PHE A CA 1
ATOM 1643 C C . PHE A 1 203 ? 14.396 4.361 -26.977 1.00 84.31 203 PHE A C 1
ATOM 1645 O O . PHE A 1 203 ? 15.487 4.431 -27.546 1.00 84.31 203 PHE A O 1
ATOM 1652 N N . LEU A 1 204 ? 13.524 3.378 -27.215 1.00 84.31 204 LEU A N 1
ATOM 1653 C CA . LEU A 1 204 ? 13.758 2.333 -28.211 1.00 84.31 204 LEU A CA 1
ATOM 1654 C C . LEU A 1 204 ? 13.867 2.942 -29.614 1.00 84.31 204 LEU A C 1
ATOM 1656 O O . LEU A 1 204 ? 14.815 2.641 -30.341 1.00 84.31 204 LEU A O 1
ATOM 1660 N N . PHE A 1 205 ? 12.952 3.850 -29.968 1.00 86.50 205 PHE A N 1
ATOM 1661 C CA . PHE A 1 205 ? 12.962 4.535 -31.259 1.00 86.50 205 PHE A CA 1
ATOM 1662 C C . PHE A 1 205 ? 14.192 5.434 -31.438 1.00 86.50 205 PHE A C 1
ATOM 1664 O O . PHE A 1 205 ? 14.830 5.396 -32.492 1.00 86.50 205 PHE A O 1
ATOM 1671 N N . ALA A 1 206 ? 14.574 6.200 -30.411 1.00 82.94 206 ALA A N 1
ATOM 1672 C CA . ALA A 1 206 ? 15.776 7.031 -30.434 1.00 82.94 206 ALA A CA 1
ATOM 1673 C C . ALA A 1 206 ? 17.046 6.181 -30.580 1.00 82.94 206 ALA A C 1
ATOM 1675 O O . ALA A 1 206 ? 17.906 6.502 -31.398 1.00 82.94 206 ALA A O 1
ATOM 1676 N N . GLY A 1 207 ? 17.141 5.065 -29.851 1.00 78.88 207 GLY A N 1
ATOM 1677 C CA . GLY A 1 207 ? 18.254 4.125 -29.967 1.00 78.88 207 GLY A CA 1
ATOM 1678 C C . GLY A 1 207 ? 18.408 3.592 -31.392 1.00 78.88 207 GLY A C 1
ATOM 1679 O O . GLY A 1 207 ? 19.474 3.733 -31.990 1.00 78.88 207 GLY A O 1
ATOM 1680 N N . ILE A 1 208 ? 17.324 3.061 -31.970 1.00 81.56 208 ILE A N 1
ATOM 1681 C CA . ILE A 1 208 ? 17.297 2.539 -33.347 1.00 81.56 208 ILE A CA 1
ATOM 1682 C C . ILE A 1 208 ? 17.640 3.635 -34.367 1.00 81.56 208 ILE A C 1
ATOM 1684 O O . ILE A 1 208 ? 18.462 3.416 -35.256 1.00 81.56 208 ILE A O 1
ATOM 1688 N N . SER A 1 209 ? 17.067 4.830 -34.223 1.00 79.94 209 SER A N 1
ATOM 1689 C CA . SER A 1 209 ? 17.309 5.949 -35.144 1.00 79.94 209 SER A CA 1
ATOM 1690 C C . SER A 1 209 ? 18.770 6.403 -35.128 1.00 79.94 209 SER A C 1
ATOM 1692 O O . SER A 1 209 ? 19.364 6.623 -36.182 1.00 79.94 209 SER A O 1
ATOM 1694 N N . VAL A 1 210 ? 19.388 6.486 -33.945 1.00 78.31 210 VAL A N 1
ATOM 1695 C CA . VAL A 1 210 ? 20.807 6.847 -33.799 1.00 78.31 210 VAL A CA 1
ATOM 1696 C C . VAL A 1 210 ? 21.722 5.766 -34.379 1.00 78.31 210 VAL A C 1
ATOM 1698 O O . VAL A 1 210 ? 22.757 6.090 -34.958 1.00 78.31 210 VAL A O 1
ATOM 1701 N N . PHE A 1 211 ? 21.335 4.493 -34.289 1.00 73.19 211 PHE A N 1
ATOM 1702 C CA . PHE A 1 211 ? 22.040 3.402 -34.962 1.00 73.19 211 PHE A CA 1
ATOM 1703 C C . PHE A 1 211 ? 21.993 3.522 -36.488 1.00 73.19 211 PHE A C 1
ATOM 1705 O O . PHE A 1 211 ? 23.023 3.356 -37.138 1.00 73.19 211 PHE A O 1
ATOM 1712 N N . ILE A 1 212 ? 20.828 3.847 -37.057 1.00 75.75 212 ILE A N 1
ATOM 1713 C CA . ILE A 1 212 ? 20.669 4.050 -38.505 1.00 75.75 212 ILE A CA 1
ATOM 1714 C C . ILE A 1 212 ? 21.507 5.250 -38.974 1.00 75.75 212 ILE A C 1
ATOM 1716 O O . ILE A 1 212 ? 22.227 5.148 -39.965 1.00 75.75 212 ILE A O 1
ATOM 1720 N N . LEU A 1 213 ? 21.475 6.363 -38.234 1.00 72.88 213 LEU A N 1
ATOM 1721 C CA . LEU A 1 213 ? 22.244 7.576 -38.546 1.00 72.88 213 LEU A CA 1
ATOM 1722 C C . LEU A 1 213 ? 23.757 7.417 -38.315 1.00 72.88 213 LEU A C 1
ATOM 1724 O O . LEU A 1 213 ? 24.554 8.099 -38.954 1.00 72.88 213 LEU A O 1
ATOM 1728 N N . GLY A 1 214 ? 24.171 6.525 -37.412 1.00 63.22 214 GLY A N 1
ATOM 1729 C CA . GLY A 1 214 ? 25.575 6.261 -37.091 1.00 63.22 214 GLY A CA 1
ATOM 1730 C C . GLY A 1 214 ? 26.355 5.524 -38.187 1.00 63.22 214 GLY A C 1
ATOM 1731 O O . GLY A 1 214 ? 27.588 5.558 -38.165 1.00 63.22 214 GLY A O 1
ATOM 1732 N N . GLY A 1 215 ? 25.664 4.905 -39.151 1.00 63.41 215 GLY A N 1
ATOM 1733 C CA . GLY A 1 215 ? 26.273 4.113 -40.224 1.00 63.41 215 GLY A CA 1
ATOM 1734 C C . GLY A 1 215 ? 26.837 2.768 -39.744 1.00 63.41 215 GLY A C 1
ATOM 1735 O O . GLY A 1 215 ? 26.580 2.326 -38.629 1.00 63.41 215 GLY A O 1
ATOM 1736 N N . ARG A 1 216 ? 27.605 2.067 -40.594 1.00 62.00 216 ARG A N 1
ATOM 1737 C CA . ARG A 1 216 ? 28.275 0.815 -40.194 1.00 62.00 216 ARG A CA 1
ATOM 1738 C C . ARG A 1 216 ? 29.522 1.116 -39.348 1.00 62.00 216 ARG A C 1
ATOM 1740 O O . ARG A 1 216 ? 30.276 2.026 -39.696 1.00 62.00 216 ARG A O 1
ATOM 1747 N N . PRO A 1 217 ? 29.800 0.341 -38.283 1.00 60.50 217 PRO A N 1
ATOM 1748 C CA . PRO A 1 217 ? 31.051 0.466 -37.547 1.00 60.50 217 PRO A CA 1
ATOM 1749 C C . PRO A 1 217 ? 32.234 0.158 -38.477 1.00 60.50 217 PRO A C 1
ATOM 1751 O O . PRO A 1 217 ? 32.268 -0.890 -39.119 1.00 60.50 217 PRO A O 1
ATOM 1754 N N . TYR A 1 218 ? 33.192 1.082 -38.560 1.00 56.19 218 TYR A N 1
ATOM 1755 C CA . TYR A 1 218 ? 34.353 0.949 -39.439 1.00 56.19 218 TYR A CA 1
ATOM 1756 C C . TYR A 1 218 ? 35.303 -0.150 -38.940 1.00 56.19 218 TYR A C 1
ATOM 1758 O O . TYR A 1 218 ? 35.642 -0.218 -37.750 1.00 56.19 218 TYR A O 1
ATOM 1766 N N . GLU A 1 219 ? 35.756 -1.004 -39.859 1.00 50.91 219 GLU A N 1
ATOM 1767 C CA . GLU A 1 219 ? 36.816 -1.972 -39.592 1.00 50.91 219 GLU A CA 1
ATOM 1768 C C . GLU A 1 219 ? 38.158 -1.258 -39.390 1.00 50.91 219 GLU A C 1
ATOM 1770 O O . GLU A 1 219 ? 38.492 -0.291 -40.074 1.00 50.91 219 GLU A O 1
ATOM 1775 N N . ARG A 1 220 ? 38.952 -1.741 -38.428 1.00 45.59 220 ARG A N 1
ATOM 1776 C CA . ARG A 1 220 ? 40.341 -1.304 -38.262 1.00 45.59 220 ARG A CA 1
ATOM 1777 C C . ARG A 1 220 ? 41.142 -1.835 -39.453 1.00 45.59 220 ARG A C 1
ATOM 1779 O O . ARG A 1 220 ? 41.454 -3.025 -39.474 1.00 45.59 220 ARG A O 1
ATOM 1786 N N . ILE A 1 221 ? 41.484 -0.970 -40.404 1.00 48.72 221 ILE A N 1
ATOM 1787 C CA . ILE A 1 221 ? 42.563 -1.259 -41.355 1.00 48.72 221 ILE A CA 1
ATOM 1788 C C . ILE A 1 221 ? 43.854 -1.322 -40.523 1.00 48.72 221 ILE A C 1
ATOM 1790 O O . ILE A 1 221 ? 44.102 -0.427 -39.711 1.00 48.72 221 ILE A O 1
ATOM 1794 N N . LYS A 1 222 ? 44.561 -2.454 -40.614 1.00 44.09 222 LYS A N 1
ATOM 1795 C CA . LYS A 1 222 ? 45.829 -2.707 -39.915 1.00 44.09 222 LYS A CA 1
ATOM 1796 C C . LYS A 1 222 ? 46.938 -1.828 -40.470 1.00 44.09 222 LYS A C 1
ATOM 1798 O O . LYS A 1 222 ? 46.978 -1.684 -41.708 1.00 44.09 222 LYS A O 1
#

pLDDT: mean 78.77, std 13.72, range [40.19, 93.19]

Sequence (222 aa):
MKLKLNKLHVIGISAFIIGIIALIFGLVILYKCLNIRALSKLKFDDIKSGTYVKGKISTVVRGYHIASNDFKDEPYELYVTDSQEISEGAYKSYVLVELENDPGKYVCVVIDQYYDTDLYNQIFYENGDEEKISYDVEGVITSRKSDRKLIEDGIEKCNDRYSSLYYGSKYITNISNDTVSDCCIKLRPMGTRKFWWLYSIPFLFAGISVFILGGRPYERIK

Secondary structure (DSSP, 8-state):
------HHHHHHHHHHHHHHHHHHHHHHHHHHHHTPEEGGG--GGG--TT-EEEEEE---EEEEETT-SS---EE-EEEE---SS--TTSSEEEEEEEETTEEEEEEEEEEETTTSHHHHHHHHH--TTS--PPEEEEEEEE--HHHHHHHHHHHHTHHHHEEEEEETTEEE----TTTEEEEEEEE--HHHHTTGGGGHHHHHHHHHHHHHHH-SPPP---

Mean predicted aligned error: 10.22 Å

Solvent-accessible surface area (backbone atoms only — not comparable to full-atom values): 12165 Å² total; per-residue (Å²): 138,70,74,54,76,52,73,52,40,54,52,12,50,50,34,29,51,52,11,51,52,38,30,54,56,14,49,55,44,27,54,40,61,74,60,52,38,50,45,63,71,37,42,77,93,67,70,47,65,79,39,35,35,34,38,69,50,56,66,49,33,25,24,36,48,70,83,54,91,59,96,62,72,41,64,42,59,52,42,72,47,84,60,100,55,98,48,106,73,32,50,40,42,34,34,35,29,73,27,73,63,35,77,81,28,30,36,35,36,41,42,41,46,83,85,38,39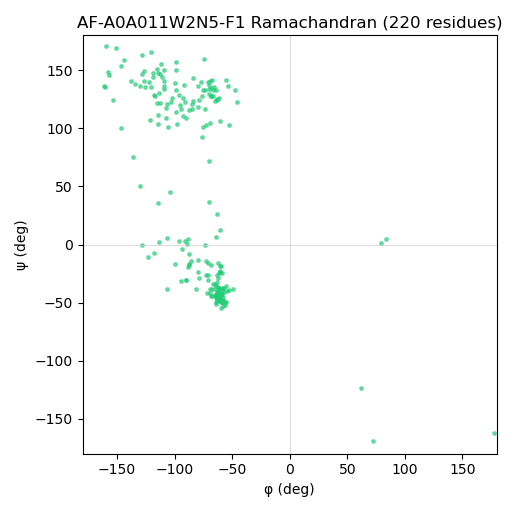,69,63,43,46,49,67,72,63,64,63,99,85,63,84,70,65,65,43,82,44,35,23,36,27,41,65,45,75,69,58,30,51,44,50,50,55,26,52,73,44,39,73,80,48,27,75,47,40,27,50,80,94,41,75,58,91,68,81,44,78,89,32,39,50,66,40,32,33,39,66,44,76,53,84,66,49,46,51,47,29,60,72,12,51,65,30,37,51,49,8,54,51,33,40,65,75,52,55,78,72,52,76,72,82,129

Nearest PDB structures (foldseek):
  7nft-assembly2_B  TM=1.665E-01  e=4.340E+00  Influenza A virus (A/duck/Fujian/13/2002(H5N1))
  4wsb-assembly1_C  TM=1.705E-01  e=8.302E+00  Influenza A virus (A/little yellow-shouldered bat/Guatemala/060/2010(H17N10))

Foldseek 3Di:
DDFDADPLLVLLVVLQVVLVVLLVVLVLLLVQLVVEDEQLPDDLVNQDFFHKYKYWDLWFKWFAWPPDPDRDIFFLFLDAQDDPDPDQVRQWTWTWDAHNVDGLAIETEIDRCVVNVVVVCLRGPDDPPDDRDIDIFIWGKHQDPVQLVSLQSSQVCVVVTGVWMDIVVGTNPDGHPVRYHSIYTYTDDSPCSSCSSVVSVVSNVSSVVSVVVSPDRDDDDD

Radius of gyration: 24.3 Å; Cα contacts (8 Å, |Δi|>4): 398; chains: 1; bounding box: 71×39×69 Å

Organism: NCBI:txid1341156